Protein 2GS6 (pdb70)

InterPro domains:
  IPR000494 Receptor L-domain [PF01030] (57-167)
  IPR000494 Receptor L-domain [PF01030] (361-480)
  IPR000719 Protein kinase domain [PS50011] (712-979)
  IPR001245 Serine-threonine/tyrosine-protein kinase, catalytic domain [PF07714] (714-966)
  IPR001245 Serine-threonine/tyrosine-protein kinase, catalytic domain [PR00109] (790-803)
  IPR001245 Serine-threonine/tyrosine-protein kinase, catalytic domain [PR00109] (827-845)
  IPR001245 Serine-threonine/tyrosine-protein kinase, catalytic domain [PR00109] (876-886)
  IPR001245 Serine-threonine/tyrosine-protein kinase, catalytic domain [PR00109] (895-917)
  IPR001245 Serine-threonine/tyrosine-protein kinase, catalytic domain [PR00109] (939-961)
  IPR006211 Furin-like cysteine-rich domain [PF00757] (185-338)
  IPR006212 Furin-like repeat [SM00261] (228-270)
  IPR006212 Furin-like repeat [SM00261] (496-547)
  IPR006212 Furin-like repeat [SM00261] (552-601)
  IPR006212 Furin-like repeat [cd00064] (231-274)
  IPR006212 Furin-like repeat [cd00064] (506-559)
  IPR006212 Furin-like repeat [cd00064] (558-598)
  IPR008266 Tyrosine-protein kinase, active site [PS00109] (833-845)
  IPR009030 Growth factor receptor cysteine-rich domain superfamily [SSF57184] (186-339)
  IPR009030 Growth factor receptor cysteine-rich domain superfamily [SSF57184] (505-636)
  IPR011009 Protein kinase-like domain superfamily [SSF56112] (708-1003)

CATH classification: 3.30.200.20 (+1 more: 1.10.510.10)

Structure (mmCIF, N/CA/C/O backbone):
data_2GS6
#
_entry.id   2GS6
#
_cell.length_a   144.182
_cell.length_b   144.182
_cell.length_c   144.182
_cell.angle_alpha   90.00
_cell.angle_beta   90.00
_cell.angle_gamma   90.00
#
_symmetry.space_group_name_H-M   'I 2 3'
#
loop_
_entity.id
_entity.type
_entity.pdbx_description
1 polymer 'Epidermal growth factor receptor'
2 polymer Peptide
3 non-polymer 'CHLORIDE ION'
4 non-polymer 'THIOPHOSPHORIC ACID O-((ADENOSYL-PHOSPHO)PHOSPHO)-S-ACETAMIDYL-DIESTER'
5 water water
#
loop_
_atom_site.group_PDB
_atom_site.id
_atom_site.type_symbol
_atom_site.label_atom_id
_atom_site.label_alt_id
_atom_site.label_comp_id
_atom_site.label_asym_id
_atom_site.label_entity_id
_atom_site.label_seq_id
_atom_site.pdbx_PDB_ins_code
_atom_site.Cartn_x
_atom_site.Cartn_y
_atom_site.Cartn_z
_atom_site.occupancy
_atom_site.B_iso_or_equiv
_atom_site.auth_seq_id
_atom_site.auth_comp_id
_atom_site.auth_asym_id
_atom_site.auth_atom_id
_atom_site.pdbx_PDB_model_num
ATOM 1 N N . GLY A 1 1 ? 129.060 55.793 75.937 1.00 44.61 669 GLY A N 1
ATOM 2 C CA . GLY A 1 1 ? 129.290 55.096 74.643 1.00 45.30 669 GLY A CA 1
ATOM 3 C C . GLY A 1 1 ? 129.253 53.587 74.799 1.00 45.23 669 GLY A C 1
ATOM 4 O O . GLY A 1 1 ? 128.981 53.073 75.885 1.00 46.92 669 GLY A O 1
ATOM 5 N N . ALA A 1 2 ? 129.526 52.872 73.712 1.00 43.39 670 ALA A N 1
ATOM 6 C CA . ALA A 1 2 ? 129.524 51.417 73.735 1.00 39.32 670 ALA A CA 1
ATOM 7 C C . ALA A 1 2 ? 130.955 50.896 73.639 1.00 37.45 670 ALA A C 1
ATOM 8 O O . ALA A 1 2 ? 131.912 51.671 73.618 1.00 35.83 670 ALA A O 1
ATOM 10 N N . MET A 1 3 ? 131.092 49.579 73.570 1.00 36.19 671 MET A N 1
ATOM 11 C CA . MET A 1 3 ? 132.397 48.942 73.505 1.00 35.08 671 MET A CA 1
ATOM 12 C C . MET A 1 3 ? 133.178 49.341 72.260 1.00 34.11 671 MET A C 1
ATOM 13 O O . MET A 1 3 ? 132.594 49.585 71.200 1.00 34.83 671 MET A O 1
ATOM 18 N N . GLY A 1 4 ? 134.498 49.423 72.405 1.00 31.94 672 GLY A N 1
ATOM 19 C CA . GLY A 1 4 ? 135.358 49.787 71.294 1.00 30.24 672 GLY A CA 1
ATOM 20 C C . GLY A 1 4 ? 136.085 48.601 70.667 1.00 29.60 672 GLY A C 1
ATOM 21 O O . GLY A 1 4 ? 135.758 47.439 70.940 1.00 27.99 672 GLY A O 1
ATOM 22 N N . GLU A 1 5 ? 137.072 48.895 69.822 1.00 27.68 673 GLU A N 1
ATOM 23 C CA . GLU A 1 5 ? 137.850 47.861 69.148 1.00 25.39 673 GLU A CA 1
ATOM 24 C C . GLU A 1 5 ? 139.278 47.810 69.679 1.00 24.12 673 GLU A C 1
ATOM 25 O O . GLU A 1 5 ? 139.856 48.836 70.035 1.00 25.84 673 GLU A O 1
ATOM 31 N N . ALA A 1 6 ? 139.850 46.613 69.729 1.00 22.37 674 ALA A N 1
ATOM 32 C CA . ALA A 1 6 ? 141.228 46.455 70.185 1.00 20.68 674 ALA A CA 1
ATOM 33 C C . ALA A 1 6 ? 142.088 46.225 68.952 1.00 19.96 674 ALA A C 1
ATOM 34 O O . ALA A 1 6 ? 141.584 45.826 67.902 1.00 20.63 674 ALA A O 1
ATOM 36 N N . PRO A 1 7 ? 143.399 46.481 69.057 1.00 20.00 675 PRO A N 1
ATOM 37 C CA . PRO A 1 7 ? 144.307 46.289 67.921 1.00 19.51 675 PRO A CA 1
ATOM 38 C C . PRO A 1 7 ? 144.440 44.817 67.561 1.00 20.18 675 PRO A C 1
ATOM 39 O O . PRO A 1 7 ? 144.406 43.949 68.439 1.00 20.33 675 PRO A O 1
ATOM 43 N N . ASN A 1 8 ? 144.572 44.540 66.268 1.00 19.71 676 ASN A N 1
ATOM 44 C CA . ASN A 1 8 ? 144.762 43.176 65.801 1.00 18.28 676 ASN A CA 1
ATOM 45 C C . ASN A 1 8 ? 146.250 43.067 65.488 1.00 19.22 676 ASN A C 1
ATOM 46 O O . ASN A 1 8 ? 146.707 43.471 64.418 1.00 18.77 676 ASN A O 1
ATOM 51 N N . GLN A 1 9 ? 147.010 42.526 66.433 1.00 20.21 677 GLN A N 1
ATOM 52 C CA . GLN A 1 9 ? 148.445 42.403 66.257 1.00 18.96 677 GLN A CA 1
ATOM 53 C C . GLN A 1 9 ? 148.880 41.056 65.692 1.00 20.23 677 GLN A C 1
ATOM 54 O O . GLN A 1 9 ? 149.967 40.554 66.001 1.00 20.80 677 GLN A O 1
ATOM 60 N N . ALA A 1 10 ? 148.035 40.469 64.855 1.00 19.77 678 ALA A N 1
ATOM 61 C CA . ALA A 1 10 ? 148.385 39.201 64.244 1.00 20.61 678 ALA A CA 1
ATOM 62 C C . ALA A 1 10 ? 149.601 39.452 63.362 1.00 21.76 678 ALA A C 1
ATOM 63 O O . ALA A 1 10 ? 149.770 40.539 62.820 1.00 22.31 678 ALA A O 1
ATOM 65 N N . LEU A 1 11 ? 150.449 38.443 63.224 1.00 23.85 679 LEU A N 1
ATOM 66 C CA . LEU A 1 11 ? 151.640 38.540 62.393 1.00 23.31 679 LEU A CA 1
ATOM 67 C C . LEU A 1 11 ? 151.369 37.813 61.081 1.00 24.76 679 LEU A C 1
ATOM 68 O O . LEU A 1 11 ? 150.851 36.697 61.086 1.00 27.46 679 LEU A O 1
ATOM 73 N N . LEU A 1 12 ? 151.694 38.447 59.961 1.00 25.51 680 LEU A N 1
ATOM 74 C CA . LEU A 1 12 ? 151.497 37.832 58.652 1.00 24.81 680 LEU A CA 1
ATOM 75 C C . LEU A 1 12 ? 152.872 37.449 58.115 1.00 24.67 680 LEU A C 1
ATOM 76 O O . LEU A 1 12 ? 153.630 38.308 57.672 1.00 21.97 680 LEU A O 1
ATOM 81 N N . ARG A 1 13 ? 153.181 36.156 58.161 1.00 26.29 681 ARG A N 1
ATOM 82 C CA . ARG A 1 13 ? 154.461 35.634 57.706 1.00 28.58 681 ARG A CA 1
ATOM 83 C C . ARG A 1 13 ? 154.562 35.503 56.185 1.00 28.46 681 ARG A C 1
ATOM 84 O O . ARG A 1 13 ? 153.691 34.918 55.536 1.00 29.13 681 ARG A O 1
ATOM 92 N N . ILE A 1 14 ? 155.636 36.050 55.624 1.00 27.46 682 ILE A N 1
ATOM 93 C CA . ILE A 1 14 ? 155.876 35.992 54.189 1.00 27.91 682 ILE A CA 1
ATOM 94 C C . ILE A 1 14 ? 157.029 35.023 53.925 1.00 29.46 682 ILE A C 1
ATOM 95 O O . ILE A 1 14 ? 158.180 35.268 54.303 1.00 29.15 682 ILE A O 1
ATOM 100 N N . LEU A 1 15 ? 156.700 33.914 53.273 1.00 30.29 683 LEU A N 1
ATOM 101 C CA . LEU A 1 15 ? 157.658 32.845 53.021 1.00 31.73 683 LEU A CA 1
ATOM 102 C C . LEU A 1 15 ? 158.446 32.842 51.723 1.00 32.00 683 LEU A C 1
ATOM 103 O O . LEU A 1 15 ? 157.933 33.193 50.669 1.00 30.83 683 LEU A O 1
ATOM 108 N N . LYS A 1 16 ? 159.706 32.423 51.831 1.00 35.78 684 LYS A N 1
ATOM 109 C CA . LYS A 1 16 ? 160.633 32.317 50.696 1.00 38.64 684 LYS A CA 1
ATOM 110 C C . LYS A 1 16 ? 160.223 31.136 49.815 1.00 38.39 684 LYS A C 1
ATOM 111 O O . LYS A 1 16 ? 160.191 29.995 50.273 1.00 36.47 684 LYS A O 1
ATOM 117 N N . GLU A 1 17 ? 159.925 31.409 48.551 1.00 40.61 685 GLU A N 1
ATOM 118 C CA . GLU A 1 17 ? 159.512 30.359 47.627 1.00 43.18 685 GLU A CA 1
ATOM 119 C C . GLU A 1 17 ? 160.512 29.214 47.542 1.00 42.62 685 GLU A C 1
ATOM 120 O O . GLU A 1 17 ? 160.134 28.078 47.276 1.00 43.00 685 GLU A O 1
ATOM 126 N N . THR A 1 18 ? 161.786 29.507 47.774 1.00 42.62 686 THR A N 1
ATOM 127 C CA . THR A 1 18 ? 162.812 28.474 47.705 1.00 43.19 686 THR A CA 1
ATOM 128 C C . THR A 1 18 ? 162.857 27.618 48.962 1.00 43.40 686 THR A C 1
ATOM 129 O O . THR A 1 18 ? 163.823 26.898 49.188 1.00 44.96 686 THR A O 1
ATOM 133 N N . GLU A 1 19 ? 161.816 27.699 49.783 1.00 43.46 687 GLU A N 1
ATOM 134 C CA . GLU A 1 19 ? 161.754 26.913 51.010 1.00 43.65 687 GLU A CA 1
ATOM 135 C C . GLU A 1 19 ? 160.700 25.806 50.915 1.00 43.98 687 GLU A C 1
ATOM 136 O O . GLU A 1 19 ? 160.481 25.069 51.873 1.00 43.08 687 GLU A O 1
ATOM 142 N N . PHE A 1 20 ? 160.049 25.691 49.760 1.00 45.10 688 PHE A N 1
ATOM 143 C CA . PHE A 1 20 ? 159.029 24.665 49.566 1.00 47.25 688 PHE A CA 1
ATOM 144 C C . PHE A 1 20 ? 159.503 23.611 48.584 1.00 49.29 688 PHE A C 1
ATOM 145 O O . PHE A 1 20 ? 160.469 23.825 47.853 1.00 51.10 688 PHE A O 1
ATOM 153 N N . LYS A 1 21 ? 158.810 22.478 48.559 1.00 51.10 689 LYS A N 1
ATOM 154 C CA . LYS A 1 21 ? 159.151 21.399 47.645 1.00 53.05 689 LYS A CA 1
ATOM 155 C C . LYS A 1 21 ? 157.907 20.684 47.124 1.00 54.28 689 LYS A C 1
ATOM 156 O O . LYS A 1 21 ? 157.786 19.470 47.270 1.00 54.87 689 LYS A O 1
ATOM 162 N N . LYS A 1 22 ? 157.000 21.446 46.506 1.00 55.17 690 LYS A N 1
ATOM 163 C CA . LYS A 1 22 ? 155.751 20.915 45.946 1.00 56.06 690 LYS A CA 1
ATOM 164 C C . LYS A 1 22 ? 155.877 19.465 45.471 1.00 57.04 690 LYS A C 1
ATOM 165 O O . LYS A 1 22 ? 156.093 19.210 44.290 1.00 57.51 690 LYS A O 1
ATOM 171 N N . ILE A 1 23 ? 155.711 18.524 46.396 1.00 58.37 691 ILE A N 1
ATOM 172 C CA . ILE A 1 23 ? 155.828 17.096 46.106 1.00 60.33 691 ILE A CA 1
ATOM 173 C C . ILE A 1 23 ? 154.834 16.531 45.076 1.00 61.25 691 ILE A C 1
ATOM 174 O O . ILE A 1 23 ? 155.189 15.649 44.289 1.00 61.12 691 ILE A O 1
ATOM 179 N N . LYS A 1 24 ? 153.598 17.025 45.083 1.00 61.63 692 LYS A N 1
ATOM 180 C CA . LYS A 1 24 ? 152.589 16.558 44.133 1.00 61.70 692 LYS A CA 1
ATOM 181 C C . LYS A 1 24 ? 151.265 17.314 44.277 1.00 61.11 692 LYS A C 1
ATOM 182 O O . LYS A 1 24 ? 150.928 17.797 45.357 1.00 61.15 692 LYS A O 1
ATOM 188 N N . VAL A 1 25 ? 150.517 17.416 43.183 1.00 60.64 693 VAL A N 1
ATOM 189 C CA . VAL A 1 25 ? 149.236 18.108 43.213 1.00 60.16 693 VAL A CA 1
ATOM 190 C C . VAL A 1 25 ? 148.264 17.346 44.099 1.00 60.17 693 VAL A C 1
ATOM 191 O O . VAL A 1 25 ? 148.320 16.123 44.195 1.00 59.94 693 VAL A O 1
ATOM 195 N N . LEU A 1 26 ? 147.380 18.086 44.754 1.00 60.62 694 LEU A N 1
ATOM 196 C CA . LEU A 1 26 ? 146.394 17.496 45.641 1.00 61.03 694 LEU A CA 1
ATOM 197 C C . LEU A 1 26 ? 145.004 17.693 45.044 1.00 61.35 694 LEU A C 1
ATOM 198 O O . LEU A 1 26 ? 144.089 16.911 45.300 1.00 60.58 694 LEU A O 1
ATOM 203 N N . GLY A 1 27 ? 144.852 18.742 44.240 1.00 61.78 695 GLY A N 1
ATOM 204 C CA . GLY A 1 27 ? 143.568 19.006 43.624 1.00 63.68 695 GLY A CA 1
ATOM 205 C C . GLY A 1 27 ? 143.449 20.393 43.030 1.00 65.16 695 GLY A C 1
ATOM 206 O O . GLY A 1 27 ? 144.105 21.332 43.480 1.00 65.14 695 GLY A O 1
ATOM 207 N N . SER A 1 28 ? 142.605 20.519 42.009 1.00 67.13 696 SER A N 1
ATOM 208 C CA . SER A 1 28 ? 142.379 21.796 41.341 1.00 68.97 696 SER A CA 1
ATOM 209 C C . SER A 1 28 ? 141.031 21.790 40.628 1.00 70.36 696 SER A C 1
ATOM 210 O O . SER A 1 28 ? 140.450 20.733 40.380 1.00 69.84 696 SER A O 1
ATOM 213 N N . GLY A 1 29 ? 140.540 22.980 40.301 1.00 72.66 697 GLY A N 1
ATOM 214 C CA . GLY A 1 29 ? 139.262 23.094 39.623 1.00 74.53 697 GLY A CA 1
ATOM 215 C C . GLY A 1 29 ? 138.695 24.494 39.735 1.00 75.59 697 GLY A C 1
ATOM 216 O O . GLY A 1 29 ? 139.113 25.398 39.009 1.00 75.73 697 GLY A O 1
ATOM 217 N N . ALA A 1 30 ? 137.745 24.672 40.649 1.00 76.69 698 ALA A N 1
ATOM 218 C CA . ALA A 1 30 ? 137.113 25.972 40.864 1.00 77.84 698 ALA A CA 1
ATOM 219 C C . ALA A 1 30 ? 137.636 26.640 42.137 1.00 78.07 698 ALA A C 1
ATOM 220 O O . ALA A 1 30 ? 136.874 26.895 43.071 1.00 78.62 698 ALA A O 1
ATOM 222 N N . PHE A 1 31 ? 138.935 26.922 42.163 1.00 78.10 699 PHE A N 1
ATOM 223 C CA . PHE A 1 31 ? 139.566 27.555 43.318 1.00 77.69 699 PHE A CA 1
ATOM 224 C C . PHE A 1 31 ? 141.054 27.736 43.071 1.00 77.32 699 PHE A C 1
ATOM 225 O O . PHE A 1 31 ? 141.762 28.335 43.882 1.00 77.53 699 PHE A O 1
ATOM 227 N N . GLY A 1 32 ? 141.521 27.217 41.941 1.00 76.39 700 GLY A N 1
ATOM 228 C CA . GLY A 1 32 ? 142.933 27.299 41.618 1.00 74.06 700 GLY A CA 1
ATOM 229 C C . GLY A 1 32 ? 143.506 25.913 41.832 1.00 72.01 700 GLY A C 1
ATOM 230 O O . GLY A 1 32 ? 142.807 24.919 41.635 1.00 72.57 700 GLY A O 1
ATOM 231 N N . THR A 1 33 ? 144.763 25.833 42.249 1.00 69.62 701 THR A N 1
ATOM 232 C CA . THR A 1 33 ? 145.387 24.536 42.477 1.00 67.59 701 THR A CA 1
ATOM 233 C C . THR A 1 33 ? 145.916 24.397 43.900 1.00 65.73 701 THR A C 1
ATOM 234 O O . THR A 1 33 ? 146.362 25.371 44.508 1.00 65.92 701 THR A O 1
ATOM 238 N N . VAL A 1 34 ? 145.853 23.179 44.427 1.00 62.64 702 VAL A N 1
ATOM 239 C CA . VAL A 1 34 ? 146.356 22.900 45.763 1.00 59.38 702 VAL A CA 1
ATOM 240 C C . VAL A 1 34 ? 147.347 21.748 45.667 1.00 57.68 702 VAL A C 1
ATOM 241 O O . VAL A 1 34 ? 146.976 20.612 45.380 1.00 56.34 702 VAL A O 1
ATOM 245 N N . TYR A 1 35 ? 148.616 22.063 45.891 1.00 56.19 703 TYR A N 1
ATOM 246 C CA . TYR A 1 35 ? 149.678 21.072 45.827 1.00 54.55 703 TYR A CA 1
ATOM 247 C C . TYR A 1 35 ? 149.991 20.632 47.245 1.00 52.59 703 TYR A C 1
ATOM 248 O O . TYR A 1 35 ? 149.470 21.193 48.209 1.00 53.27 703 TYR A O 1
ATOM 257 N N . LYS A 1 36 ? 150.843 19.624 47.364 1.00 50.23 704 LYS A N 1
ATOM 258 C CA . LYS A 1 36 ? 151.261 19.111 48.658 1.00 47.37 704 LYS A CA 1
ATOM 259 C C . LYS A 1 36 ? 152.777 19.240 48.690 1.00 45.55 704 LYS A C 1
ATOM 260 O O . LYS A 1 36 ? 153.447 18.892 47.720 1.00 45.95 704 LYS A O 1
ATOM 266 N N . GLY A 1 37 ? 153.323 19.742 49.790 1.00 42.44 705 GLY A N 1
ATOM 267 C CA . GLY A 1 37 ? 154.762 19.888 49.860 1.00 40.07 705 GLY A CA 1
ATOM 268 C C . GLY A 1 37 ? 155.317 20.048 51.259 1.00 39.05 705 GLY A C 1
ATOM 269 O O . GLY A 1 37 ? 154.600 19.939 52.251 1.00 39.25 705 GLY A O 1
ATOM 270 N N . LEU A 1 38 ? 156.617 20.297 51.331 1.00 37.57 706 LEU A N 1
ATOM 271 C CA . LEU A 1 38 ? 157.291 20.494 52.600 1.00 36.93 706 LEU A CA 1
ATOM 272 C C . LEU A 1 38 ? 157.823 21.911 52.676 1.00 36.55 706 LEU A C 1
ATOM 273 O O . LEU A 1 38 ? 158.183 22.505 51.661 1.00 36.68 706 LEU A O 1
ATOM 278 N N . TRP A 1 39 ? 157.858 22.454 53.883 1.00 36.53 707 TRP A N 1
ATOM 279 C CA . TRP A 1 39 ? 158.395 23.787 54.093 1.00 35.66 707 TRP A CA 1
ATOM 280 C C . TRP A 1 39 ? 159.650 23.534 54.907 1.00 36.31 707 TRP A C 1
ATOM 281 O O . TRP A 1 39 ? 159.597 22.886 55.951 1.00 34.48 707 TRP A O 1
ATOM 292 N N . ILE A 1 40 ? 160.782 24.021 54.408 1.00 38.08 708 ILE A N 1
ATOM 293 C CA . ILE A 1 40 ? 162.061 23.806 55.071 1.00 39.66 708 ILE A CA 1
ATOM 294 C C . ILE A 1 40 ? 162.787 25.115 55.356 1.00 41.83 708 ILE A C 1
ATOM 295 O O . ILE A 1 40 ? 163.729 25.475 54.650 1.00 42.25 708 ILE A O 1
ATOM 300 N N . PRO A 1 41 ? 162.358 25.842 56.402 1.00 44.07 709 PRO A N 1
ATOM 301 C CA . PRO A 1 41 ? 162.958 27.122 56.800 1.00 45.89 709 PRO A CA 1
ATOM 302 C C . PRO A 1 41 ? 164.478 27.037 56.986 1.00 49.00 709 PRO A C 1
ATOM 303 O O . PRO A 1 41 ? 164.973 26.216 57.765 1.00 47.93 709 PRO A O 1
ATOM 307 N N . GLU A 1 42 ? 165.210 27.893 56.274 1.00 52.64 710 GLU A N 1
ATOM 308 C CA . GLU A 1 42 ? 166.667 27.916 56.363 1.00 55.86 710 GLU A CA 1
ATOM 309 C C . GLU A 1 42 ? 167.135 27.906 57.810 1.00 56.82 710 GLU A C 1
ATOM 310 O O . GLU A 1 42 ? 166.578 28.599 58.664 1.00 56.45 710 GLU A O 1
ATOM 316 N N . GLY A 1 43 ? 168.171 27.117 58.073 1.00 57.94 711 GLY A N 1
ATOM 317 C CA . GLY A 1 43 ? 168.706 27.017 59.416 1.00 58.45 711 GLY A CA 1
ATOM 318 C C . GLY A 1 43 ? 168.100 25.828 60.128 1.00 58.92 711 GLY A C 1
ATOM 319 O O . GLY A 1 43 ? 168.458 24.682 59.851 1.00 59.71 711 GLY A O 1
ATOM 320 N N . GLU A 1 44 ? 167.175 26.110 61.041 1.00 58.97 712 GLU A N 1
ATOM 321 C CA . GLU A 1 44 ? 166.485 25.083 61.820 1.00 58.70 712 GLU A CA 1
ATOM 322 C C . GLU A 1 44 ? 166.301 23.788 61.030 1.00 57.86 712 GLU A C 1
ATOM 323 O O . GLU A 1 44 ? 165.937 23.820 59.857 1.00 59.63 712 GLU A O 1
ATOM 329 N N . LYS A 1 45 ? 166.568 22.650 61.664 1.00 55.57 713 LYS A N 1
ATOM 330 C CA . LYS A 1 45 ? 166.424 21.367 60.982 1.00 54.46 713 LYS A CA 1
ATOM 331 C C . LYS A 1 45 ? 164.984 20.886 61.093 1.00 52.00 713 LYS A C 1
ATOM 332 O O . LYS A 1 45 ? 164.670 19.946 61.834 1.00 52.00 713 LYS A O 1
ATOM 338 N N . VAL A 1 46 ? 164.110 21.532 60.332 1.00 48.00 714 VAL A N 1
ATOM 339 C CA . VAL A 1 46 ? 162.700 21.205 60.365 1.00 44.17 714 VAL A CA 1
ATOM 340 C C . VAL A 1 46 ? 162.049 21.108 58.987 1.00 41.77 714 VAL A C 1
ATOM 341 O O . VAL A 1 46 ? 162.240 21.965 58.127 1.00 41.20 714 VAL A O 1
ATOM 345 N N . LYS A 1 47 ? 161.283 20.042 58.788 1.00 39.81 715 LYS A N 1
ATOM 346 C CA . LYS A 1 47 ? 160.556 19.824 57.543 1.00 38.00 715 LYS A CA 1
ATOM 347 C C . LYS A 1 47 ? 159.072 19.765 57.902 1.00 35.23 715 LYS A C 1
ATOM 348 O O . LYS A 1 47 ? 158.620 18.845 58.586 1.00 34.67 715 LYS A O 1
ATOM 354 N N . ILE A 1 48 ? 158.318 20.760 57.450 1.00 32.48 716 ILE A N 1
ATOM 355 C CA . ILE A 1 48 ? 156.894 20.834 57.754 1.00 29.98 716 ILE A CA 1
ATOM 356 C C . ILE A 1 48 ? 155.994 20.484 56.575 1.00 28.09 716 ILE A C 1
ATOM 357 O O . ILE A 1 48 ? 156.066 21.116 55.517 1.00 25.39 716 ILE A O 1
ATOM 362 N N . PRO A 1 49 ? 155.131 19.467 56.745 1.00 26.38 717 PRO A N 1
ATOM 363 C CA . PRO A 1 49 ? 154.205 19.046 55.691 1.00 25.77 717 PRO A CA 1
ATOM 364 C C . PRO A 1 49 ? 153.196 20.176 55.512 1.00 25.20 717 PRO A C 1
ATOM 365 O O . PRO A 1 49 ? 152.563 20.597 56.475 1.00 24.09 717 PRO A O 1
ATOM 369 N N . VAL A 1 50 ? 153.043 20.666 54.288 1.00 25.95 718 VAL A N 1
ATOM 370 C CA . VAL A 1 50 ? 152.127 21.772 54.042 1.00 26.92 718 VAL A CA 1
ATOM 371 C C . VAL A 1 50 ? 151.284 21.632 52.788 1.00 28.98 718 VAL A C 1
ATOM 372 O O . VAL A 1 50 ? 151.512 20.757 51.953 1.00 30.12 718 VAL A O 1
ATOM 376 N N . ALA A 1 51 ? 150.297 22.511 52.669 1.00 30.49 719 ALA A N 1
ATOM 377 C CA . ALA A 1 51 ? 149.426 22.535 51.506 1.00 32.54 719 ALA A CA 1
ATOM 378 C C . ALA A 1 51 ? 149.655 23.902 50.882 1.00 35.56 719 ALA A C 1
ATOM 379 O O . ALA A 1 51 ? 149.619 24.930 51.571 1.00 36.52 719 ALA A O 1
ATOM 381 N N . ILE A 1 52 ? 149.906 23.915 49.581 1.00 37.63 720 ILE A N 1
ATOM 382 C CA . ILE A 1 52 ? 150.160 25.160 48.878 1.00 38.42 720 ILE A CA 1
ATOM 383 C C . ILE A 1 52 ? 149.037 25.466 47.904 1.00 41.46 720 ILE A C 1
ATOM 384 O O . ILE A 1 52 ? 148.786 24.695 46.979 1.00 41.77 720 ILE A O 1
ATOM 389 N N . LYS A 1 53 ? 148.357 26.585 48.120 1.00 45.17 721 LYS A N 1
ATOM 390 C CA . LYS A 1 53 ? 147.269 26.993 47.239 1.00 50.11 721 LYS A CA 1
ATOM 391 C C . LYS A 1 53 ? 147.807 28.100 46.333 1.00 54.59 721 LYS A C 1
ATOM 392 O O . LYS A 1 53 ? 148.121 29.195 46.806 1.00 55.97 721 LYS A O 1
ATOM 398 N N . GLU A 1 54 ? 147.917 27.816 45.035 1.00 58.21 722 GLU A N 1
ATOM 399 C CA . GLU A 1 54 ? 148.448 28.794 44.091 1.00 60.78 722 GLU A CA 1
ATOM 400 C C . GLU A 1 54 ? 147.375 29.543 43.294 1.00 62.38 722 GLU A C 1
ATOM 401 O O . GLU A 1 54 ? 147.609 29.961 42.156 1.00 62.70 722 GLU A O 1
ATOM 407 N N . LEU A 1 55 ? 146.201 29.723 43.897 1.00 64.27 723 LEU A N 1
ATOM 408 C CA . LEU A 1 55 ? 145.118 30.450 43.238 1.00 65.87 723 LEU A CA 1
ATOM 409 C C . LEU A 1 55 ? 145.596 31.843 42.830 1.00 66.43 723 LEU A C 1
ATOM 410 O O . LEU A 1 55 ? 145.938 32.077 41.671 1.00 67.66 723 LEU A O 1
ATOM 415 N N . THR A 1 59 ? 145.336 35.060 37.666 1.00 68.37 727 THR A N 1
ATOM 416 C CA . THR A 1 59 ? 146.289 36.014 38.228 1.00 68.47 727 THR A CA 1
ATOM 417 C C . THR A 1 59 ? 145.772 37.449 38.112 1.00 67.60 727 THR A C 1
ATOM 418 O O . THR A 1 59 ? 146.554 38.397 37.987 1.00 67.29 727 THR A O 1
ATOM 422 N N . SER A 1 60 ? 144.452 37.599 38.154 1.00 66.00 728 SER A N 1
ATOM 423 C CA . SER A 1 60 ? 143.823 38.909 38.062 1.00 64.62 728 SER A CA 1
ATOM 424 C C . SER A 1 60 ? 143.820 39.585 39.428 1.00 64.32 728 SER A C 1
ATOM 425 O O . SER A 1 60 ? 144.055 38.943 40.452 1.00 64.08 728 SER A O 1
ATOM 428 N N . PRO A 1 61 ? 143.565 40.902 39.456 1.00 64.05 729 PRO A N 1
ATOM 429 C CA . PRO A 1 61 ? 143.534 41.654 40.712 1.00 62.97 729 PRO A CA 1
ATOM 430 C C . PRO A 1 61 ? 142.458 41.152 41.670 1.00 62.03 729 PRO A C 1
ATOM 431 O O . PRO A 1 61 ? 142.661 41.142 42.885 1.00 62.31 729 PRO A O 1
ATOM 435 N N . LYS A 1 62 ? 141.318 40.734 41.123 1.00 60.78 730 LYS A N 1
ATOM 436 C CA . LYS A 1 62 ? 140.223 40.237 41.952 1.00 59.25 730 LYS A CA 1
ATOM 437 C C . LYS A 1 62 ? 140.654 39.017 42.751 1.00 56.67 730 LYS A C 1
ATOM 438 O O . LYS A 1 62 ? 140.408 38.935 43.953 1.00 56.69 730 LYS A O 1
ATOM 444 N N . ALA A 1 63 ? 141.293 38.068 42.079 1.00 53.21 731 ALA A N 1
ATOM 445 C CA . ALA A 1 63 ? 141.750 36.860 42.744 1.00 50.67 731 ALA A CA 1
ATOM 446 C C . ALA A 1 63 ? 142.684 37.212 43.897 1.00 49.59 731 ALA A C 1
ATOM 447 O O . ALA A 1 63 ? 142.461 36.792 45.031 1.00 48.80 731 ALA A O 1
ATOM 449 N N . ASN A 1 64 ? 143.725 37.988 43.609 1.00 48.72 732 ASN A N 1
ATOM 450 C CA . ASN A 1 64 ? 144.674 38.377 44.643 1.00 47.67 732 ASN A CA 1
ATOM 451 C C . ASN A 1 64 ? 144.002 39.083 45.809 1.00 46.52 732 ASN A C 1
ATOM 452 O O . ASN A 1 64 ? 144.197 38.715 46.964 1.00 44.67 732 ASN A O 1
ATOM 457 N N . LYS A 1 65 ? 143.207 40.100 45.508 1.00 46.11 733 LYS A N 1
ATOM 458 C CA . LYS A 1 65 ? 142.520 40.838 46.558 1.00 47.57 733 LYS A CA 1
ATOM 459 C C . LYS A 1 65 ? 141.677 39.911 47.433 1.00 46.84 733 LYS A C 1
ATOM 460 O O . LYS A 1 65 ? 141.464 40.184 48.614 1.00 47.67 733 LYS A O 1
ATOM 466 N N . GLU A 1 66 ? 141.213 38.807 46.858 1.00 45.44 734 GLU A N 1
ATOM 467 C CA . GLU A 1 66 ? 140.391 37.863 47.601 1.00 43.68 734 GLU A CA 1
ATOM 468 C C . GLU A 1 66 ? 141.169 36.832 48.408 1.00 41.33 734 GLU A C 1
ATOM 469 O O . GLU A 1 66 ? 140.773 36.490 49.526 1.00 40.49 734 GLU A O 1
ATOM 475 N N . ILE A 1 67 ? 142.267 36.326 47.856 1.00 37.72 735 ILE A N 1
ATOM 476 C CA . ILE A 1 67 ? 143.043 35.349 48.595 1.00 34.12 735 ILE A CA 1
ATOM 477 C C . ILE A 1 67 ? 143.780 36.039 49.752 1.00 33.45 735 ILE A C 1
ATOM 478 O O . ILE A 1 67 ? 144.131 35.393 50.739 1.00 32.39 735 ILE A O 1
ATOM 483 N N . LEU A 1 68 ? 144.001 37.350 49.635 1.00 31.62 736 LEU A N 1
ATOM 484 C CA . LEU A 1 68 ? 144.668 38.098 50.696 1.00 30.16 736 LEU A CA 1
ATOM 485 C C . LEU A 1 68 ? 143.680 38.356 51.831 1.00 30.58 736 LEU A C 1
ATOM 486 O O . LEU A 1 68 ? 144.060 38.327 53.007 1.00 28.77 736 LEU A O 1
ATOM 491 N N . ASP A 1 69 ? 142.417 38.613 51.483 1.00 31.46 737 ASP A N 1
ATOM 492 C CA . ASP A 1 69 ? 141.393 38.846 52.502 1.00 32.40 737 ASP A CA 1
ATOM 493 C C . ASP A 1 69 ? 141.305 37.592 53.346 1.00 32.06 737 ASP A C 1
ATOM 494 O O . ASP A 1 69 ? 141.071 37.651 54.552 1.00 33.10 737 ASP A O 1
ATOM 499 N N . GLU A 1 70 ? 141.504 36.452 52.694 1.00 30.85 738 GLU A N 1
ATOM 500 C CA . GLU A 1 70 ? 141.441 35.169 53.361 1.00 30.29 738 GLU A CA 1
ATOM 501 C C . GLU A 1 70 ? 142.608 35.005 54.317 1.00 29.92 738 GLU A C 1
ATOM 502 O O . GLU A 1 70 ? 142.410 34.671 55.487 1.00 32.41 738 GLU A O 1
ATOM 508 N N . ALA A 1 71 ? 143.822 35.250 53.831 1.00 26.64 739 ALA A N 1
ATOM 509 C CA . ALA A 1 71 ? 145.003 35.114 54.671 1.00 25.02 739 ALA A CA 1
ATOM 510 C C . ALA A 1 71 ? 144.873 36.031 55.879 1.00 25.27 739 ALA A C 1
ATOM 511 O O . ALA A 1 71 ? 145.362 35.721 56.966 1.00 24.20 739 ALA A O 1
ATOM 513 N N . TYR A 1 72 ? 144.199 37.159 55.686 1.00 24.80 740 TYR A N 1
ATOM 514 C CA . TYR A 1 72 ? 144.004 38.103 56.766 1.00 25.51 740 TYR A CA 1
ATOM 515 C C . TYR A 1 72 ? 143.258 37.414 57.898 1.00 26.27 740 TYR A C 1
ATOM 516 O O . TYR A 1 72 ? 143.664 37.487 59.062 1.00 25.79 740 TYR A O 1
ATOM 525 N N . VAL A 1 73 ? 142.167 36.740 57.554 1.00 26.43 741 VAL A N 1
ATOM 526 C CA . VAL A 1 73 ? 141.379 36.043 58.560 1.00 26.07 741 VAL A CA 1
ATOM 527 C C . VAL A 1 73 ? 142.186 34.907 59.177 1.00 25.18 741 VAL A C 1
ATOM 528 O O . VAL A 1 73 ? 142.354 34.838 60.389 1.00 23.98 741 VAL A O 1
ATOM 532 N N . MET A 1 74 ? 142.698 34.016 58.345 1.00 26.25 742 MET A N 1
ATOM 533 C CA . MET A 1 74 ? 143.449 32.896 58.878 1.00 28.03 742 MET A CA 1
ATOM 534 C C . MET A 1 74 ? 144.577 33.322 59.798 1.00 28.55 742 MET A C 1
ATOM 535 O O . MET A 1 74 ? 144.770 32.731 60.860 1.00 29.78 742 MET A O 1
ATOM 540 N N . ALA A 1 75 ? 145.312 34.359 59.416 1.00 27.94 743 ALA A N 1
ATOM 541 C CA . ALA A 1 75 ? 146.407 34.820 60.258 1.00 26.06 743 ALA A CA 1
ATOM 542 C C . ALA A 1 75 ? 145.894 35.392 61.576 1.00 24.71 743 ALA A C 1
ATOM 543 O O . ALA A 1 75 ? 146.655 35.545 62.523 1.00 25.19 743 ALA A O 1
ATOM 545 N N . SER A 1 76 ? 144.602 35.688 61.640 1.00 23.67 744 SER A N 1
ATOM 546 C CA . SER A 1 76 ? 144.011 36.271 62.841 1.00 24.15 744 SER A CA 1
ATOM 547 C C . SER A 1 76 ? 143.369 35.293 63.824 1.00 25.03 744 SER A C 1
ATOM 548 O O . SER A 1 76 ? 142.888 35.701 64.884 1.00 26.95 744 SER A O 1
ATOM 551 N N . VAL A 1 77 ? 143.366 34.009 63.496 1.00 24.26 745 VAL A N 1
ATOM 552 C CA . VAL A 1 77 ? 142.746 33.039 64.381 1.00 23.47 745 VAL A CA 1
ATOM 553 C C . VAL A 1 77 ? 143.737 31.975 64.788 1.00 23.79 745 VAL A C 1
ATOM 554 O O . VAL A 1 77 ? 144.595 31.584 63.999 1.00 24.70 745 VAL A O 1
ATOM 558 N N . ASP A 1 78 ? 143.610 31.508 66.024 1.00 21.95 746 ASP A N 1
ATOM 559 C CA . ASP A 1 78 ? 144.510 30.505 66.562 1.00 21.98 746 ASP A CA 1
ATOM 560 C C . ASP A 1 78 ? 143.742 29.584 67.501 1.00 21.59 746 ASP A C 1
ATOM 561 O O . ASP A 1 78 ? 143.392 29.960 68.623 1.00 23.31 746 ASP A O 1
ATOM 566 N N . ASN A 1 79 ? 143.468 28.375 67.036 1.00 20.22 747 ASN A N 1
ATOM 567 C CA . ASN A 1 79 ? 142.724 27.421 67.843 1.00 19.83 747 ASN A CA 1
ATOM 568 C C . ASN A 1 79 ? 142.944 26.001 67.338 1.00 17.93 747 ASN A C 1
ATOM 569 O O . ASN A 1 79 ? 143.132 25.774 66.138 1.00 17.78 747 ASN A O 1
ATOM 574 N N . PRO A 1 80 ? 142.938 25.025 68.254 1.00 15.56 748 PRO A N 1
ATOM 575 C CA . PRO A 1 80 ? 143.146 23.627 67.865 1.00 16.26 748 PRO A CA 1
ATOM 576 C C . PRO A 1 80 ? 142.200 23.121 66.773 1.00 17.30 748 PRO A C 1
ATOM 577 O O . PRO A 1 80 ? 142.560 22.219 66.020 1.00 17.71 748 PRO A O 1
ATOM 581 N N . HIS A 1 81 ? 141.008 23.703 66.659 1.00 16.33 749 HIS A N 1
ATOM 582 C CA . HIS A 1 81 ? 140.078 23.220 65.652 1.00 17.56 749 HIS A CA 1
ATOM 583 C C . HIS A 1 81 ? 139.843 24.136 64.460 1.00 19.13 749 HIS A C 1
ATOM 584 O O . HIS A 1 81 ? 138.844 24.018 63.741 1.00 18.87 749 HIS A O 1
ATOM 591 N N . VAL A 1 82 ? 140.788 25.039 64.247 1.00 19.55 750 VAL A N 1
ATOM 592 C CA . VAL A 1 82 ? 140.741 25.955 63.120 1.00 21.50 750 VAL A CA 1
ATOM 593 C C . VAL A 1 82 ? 142.046 25.737 62.356 1.00 22.42 750 VAL A C 1
ATOM 594 O O . VAL A 1 82 ? 143.113 25.691 62.961 1.00 21.71 750 VAL A O 1
ATOM 598 N N . CYS A 1 83 ? 141.969 25.579 61.039 1.00 24.24 751 CYS A N 1
ATOM 599 C CA . CYS A 1 83 ? 143.177 25.360 60.249 1.00 27.55 751 CYS A CA 1
ATOM 600 C C . CYS A 1 83 ? 144.184 26.473 60.450 1.00 27.31 751 CYS A C 1
ATOM 601 O O . CYS A 1 83 ? 143.832 27.651 60.420 1.00 27.02 751 CYS A O 1
ATOM 604 N N . ARG A 1 84 ? 145.443 26.099 60.650 1.00 27.39 752 ARG A N 1
ATOM 605 C CA . ARG A 1 84 ? 146.469 27.099 60.857 1.00 30.03 752 ARG A CA 1
ATOM 606 C C . ARG A 1 84 ? 147.144 27.539 59.562 1.00 30.12 752 ARG A C 1
ATOM 607 O O . ARG A 1 84 ? 147.421 26.720 58.680 1.00 29.98 752 ARG A O 1
ATOM 615 N N . LEU A 1 85 ? 147.373 28.849 59.456 1.00 29.09 753 LEU A N 1
ATOM 616 C CA . LEU A 1 85 ? 148.035 29.460 58.306 1.00 27.55 753 LEU A CA 1
ATOM 617 C C . LEU A 1 85 ? 149.505 29.625 58.650 1.00 27.09 753 LEU A C 1
ATOM 618 O O . LEU A 1 85 ? 149.834 30.166 59.695 1.00 27.90 753 LEU A O 1
ATOM 623 N N . LEU A 1 86 ? 150.386 29.172 57.770 1.00 26.65 754 LEU A N 1
ATOM 624 C CA . LEU A 1 86 ? 151.813 29.293 58.010 1.00 26.64 754 LEU A CA 1
ATOM 625 C C . LEU A 1 86 ? 152.364 30.583 57.404 1.00 26.09 754 LEU A C 1
ATOM 626 O O . LEU A 1 86 ? 153.351 31.135 57.878 1.00 25.59 754 LEU A O 1
ATOM 631 N N . GLY A 1 87 ? 151.713 31.070 56.361 1.00 26.46 755 GLY A N 1
ATOM 632 C CA . GLY A 1 87 ? 152.165 32.294 55.730 1.00 27.40 755 GLY A CA 1
ATOM 633 C C . GLY A 1 87 ? 151.753 32.333 54.276 1.00 28.88 755 GLY A C 1
ATOM 634 O O . GLY A 1 87 ? 150.973 31.487 53.819 1.00 30.28 755 GLY A O 1
ATOM 635 N N . ILE A 1 88 ? 152.253 33.319 53.542 1.00 28.22 756 ILE A N 1
ATOM 636 C CA . ILE A 1 88 ? 151.927 33.417 52.129 1.00 27.35 756 ILE A CA 1
ATOM 637 C C . ILE A 1 88 ? 153.198 33.611 51.338 1.00 28.39 756 ILE A C 1
ATOM 638 O O . ILE A 1 88 ? 154.240 33.948 51.897 1.00 27.43 756 ILE A O 1
ATOM 643 N N . CYS A 1 89 ? 153.120 33.371 50.036 1.00 30.29 757 CYS A N 1
ATOM 644 C CA . CYS A 1 89 ? 154.277 33.538 49.183 1.00 32.88 757 CYS A CA 1
ATOM 645 C C . CYS A 1 89 ? 153.883 34.515 48.085 1.00 33.35 757 CYS A C 1
ATOM 646 O O . CYS A 1 89 ? 152.922 34.284 47.354 1.00 35.16 757 CYS A O 1
ATOM 649 N N . LEU A 1 90 ? 154.619 35.617 47.987 1.00 33.51 758 LEU A N 1
ATOM 650 C CA . LEU A 1 90 ? 154.330 36.638 47.003 1.00 34.33 758 LEU A CA 1
ATOM 651 C C . LEU A 1 90 ? 155.053 36.432 45.690 1.00 37.61 758 LEU A C 1
ATOM 652 O O . LEU A 1 90 ? 156.121 36.996 45.444 1.00 37.80 758 LEU A O 1
ATOM 657 N N . THR A 1 91 ? 154.449 35.612 44.844 1.00 40.89 759 THR A N 1
ATOM 658 C CA . THR A 1 91 ? 154.988 35.314 43.528 1.00 45.33 759 THR A CA 1
ATOM 659 C C . THR A 1 91 ? 153.861 35.614 42.552 1.00 47.72 759 THR A C 1
ATOM 660 O O . THR A 1 91 ? 152.754 35.938 42.981 1.00 47.81 759 THR A O 1
ATOM 664 N N . SER A 1 92 ? 154.146 35.516 41.255 1.00 49.76 760 SER A N 1
ATOM 665 C CA . SER A 1 92 ? 153.160 35.769 40.204 1.00 50.45 760 SER A CA 1
ATOM 666 C C . SER A 1 92 ? 151.754 35.962 40.769 1.00 50.21 760 SER A C 1
ATOM 667 O O . SER A 1 92 ? 151.113 36.986 40.534 1.00 51.50 760 SER A O 1
ATOM 670 N N . THR A 1 93 ? 151.280 34.962 41.507 1.00 49.24 761 THR A N 1
ATOM 671 C CA . THR A 1 93 ? 149.964 35.011 42.139 1.00 47.41 761 THR A CA 1
ATOM 672 C C . THR A 1 93 ? 150.127 34.511 43.574 1.00 44.70 761 THR A C 1
ATOM 673 O O . THR A 1 93 ? 150.834 33.529 43.822 1.00 43.03 761 THR A O 1
ATOM 677 N N . VAL A 1 94 ? 149.474 35.190 44.511 1.00 41.82 762 VAL A N 1
ATOM 678 C CA . VAL A 1 94 ? 149.597 34.851 45.921 1.00 41.74 762 VAL A CA 1
ATOM 679 C C . VAL A 1 94 ? 149.270 33.417 46.304 1.00 41.79 762 VAL A C 1
ATOM 680 O O . VAL A 1 94 ? 148.191 32.901 45.991 1.00 42.43 762 VAL A O 1
ATOM 684 N N . GLN A 1 95 ? 150.212 32.788 47.004 1.00 39.82 763 GLN A N 1
ATOM 685 C CA . GLN A 1 95 ? 150.044 31.416 47.461 1.00 37.91 763 GLN A CA 1
ATOM 686 C C . GLN A 1 95 ? 149.832 31.349 48.968 1.00 35.70 763 GLN A C 1
ATOM 687 O O . GLN A 1 95 ? 150.611 31.924 49.730 1.00 33.57 763 GLN A O 1
ATOM 693 N N . LEU A 1 96 ? 148.773 30.658 49.390 1.00 33.58 764 LEU A N 1
ATOM 694 C CA . LEU A 1 96 ? 148.507 30.469 50.811 1.00 30.97 764 LEU A CA 1
ATOM 695 C C . LEU A 1 96 ? 149.197 29.176 51.237 1.00 29.84 764 LEU A C 1
ATOM 696 O O . LEU A 1 96 ? 149.078 28.159 50.562 1.00 31.12 764 LEU A O 1
ATOM 701 N N . ILE A 1 97 ? 149.933 29.220 52.340 1.00 28.75 765 ILE A N 1
ATOM 702 C CA . ILE A 1 97 ? 150.612 28.034 52.850 1.00 27.07 765 ILE A CA 1
ATOM 703 C C . ILE A 1 97 ? 149.932 27.661 54.159 1.00 27.03 765 ILE A C 1
ATOM 704 O O . ILE A 1 97 ? 149.864 28.476 55.087 1.00 25.94 765 ILE A O 1
ATOM 709 N N . THR A 1 98 ? 149.423 26.433 54.226 1.00 26.13 766 THR A N 1
ATOM 710 C CA . THR A 1 98 ? 148.728 25.947 55.415 1.00 25.28 766 THR A CA 1
ATOM 711 C C . THR A 1 98 ? 149.176 24.553 55.846 1.00 26.21 766 THR A C 1
ATOM 712 O O . THR A 1 98 ? 149.842 23.830 55.097 1.00 26.75 766 THR A O 1
ATOM 716 N N . GLN A 1 99 ? 148.807 24.183 57.066 1.00 26.50 767 GLN A N 1
ATOM 717 C CA . GLN A 1 99 ? 149.155 22.876 57.601 1.00 26.25 767 GLN A CA 1
ATOM 718 C C . GLN A 1 99 ? 148.481 21.817 56.739 1.00 26.95 767 GLN A C 1
ATOM 719 O O . GLN A 1 99 ? 147.294 21.936 56.411 1.00 25.97 767 GLN A O 1
ATOM 725 N N . LEU A 1 100 ? 149.240 20.791 56.364 1.00 26.12 768 LEU A N 1
ATOM 726 C CA . LEU A 1 100 ? 148.703 19.719 55.541 1.00 25.47 768 LEU A CA 1
ATOM 727 C C . LEU A 1 100 ? 147.785 18.805 56.342 1.00 25.07 768 LEU A C 1
ATOM 728 O O . LEU A 1 100 ? 148.147 18.320 57.407 1.00 24.96 768 LEU A O 1
ATOM 733 N N . MET A 1 101 ? 146.588 18.580 55.820 1.00 24.35 769 MET A N 1
ATOM 734 C CA . MET A 1 101 ? 145.627 17.701 56.455 1.00 22.94 769 MET A CA 1
ATOM 735 C C . MET A 1 101 ? 145.598 16.471 55.532 1.00 24.86 769 MET A C 1
ATOM 736 O O . MET A 1 101 ? 144.843 16.412 54.554 1.00 25.00 769 MET A O 1
ATOM 741 N N . PRO A 1 102 ? 146.441 15.471 55.838 1.00 25.02 770 PRO A N 1
ATOM 742 C CA . PRO A 1 102 ? 146.605 14.215 55.100 1.00 24.48 770 PRO A CA 1
ATOM 743 C C . PRO A 1 102 ? 145.363 13.502 54.601 1.00 24.69 770 PRO A C 1
ATOM 744 O O . PRO A 1 102 ? 145.415 12.862 53.558 1.00 26.64 770 PRO A O 1
ATOM 748 N N . PHE A 1 103 ? 144.248 13.599 55.317 1.00 24.62 771 PHE A N 1
ATOM 749 C CA . PHE A 1 103 ? 143.048 12.885 54.880 1.00 23.85 771 PHE A CA 1
ATOM 750 C C . PHE A 1 103 ? 141.983 13.722 54.191 1.00 23.02 771 PHE A C 1
ATOM 751 O O . PHE A 1 103 ? 140.857 13.263 54.022 1.00 23.34 771 PHE A O 1
ATOM 759 N N . GLY A 1 104 ? 142.336 14.944 53.801 1.00 22.03 772 GLY A N 1
ATOM 760 C CA . GLY A 1 104 ? 141.398 15.806 53.098 1.00 22.01 772 GLY A CA 1
ATOM 761 C C . GLY A 1 104 ? 140.179 16.320 53.843 1.00 22.47 772 GLY A C 1
ATOM 762 O O . GLY A 1 104 ? 140.139 16.330 55.074 1.00 22.73 772 GLY A O 1
ATOM 763 N N . CYS A 1 105 ? 139.174 16.758 53.088 1.00 23.34 773 CYS A N 1
ATOM 764 C CA . CYS A 1 105 ? 137.958 17.289 53.693 1.00 26.07 773 CYS A CA 1
ATOM 765 C C . CYS A 1 105 ? 137.048 16.174 54.206 1.00 26.36 773 CYS A C 1
ATOM 766 O O . CYS A 1 105 ? 136.905 15.124 53.577 1.00 25.56 773 CYS A O 1
ATOM 769 N N . LEU A 1 106 ? 136.426 16.426 55.351 1.00 26.26 774 LEU A N 1
ATOM 770 C CA . LEU A 1 106 ? 135.548 15.458 55.990 1.00 25.68 774 LEU A CA 1
ATOM 771 C C . LEU A 1 106 ? 134.462 14.890 55.072 1.00 24.99 774 LEU A C 1
ATOM 772 O O . LEU A 1 106 ? 134.178 13.694 55.120 1.00 24.90 774 LEU A O 1
ATOM 777 N N . LEU A 1 107 ? 133.859 15.727 54.232 1.00 24.57 775 LEU A N 1
ATOM 778 C CA . LEU A 1 107 ? 132.822 15.229 53.326 1.00 24.18 775 LEU A CA 1
ATOM 779 C C . LEU A 1 107 ? 133.326 14.026 52.524 1.00 23.93 775 LEU A C 1
ATOM 780 O O . LEU A 1 107 ? 132.695 12.972 52.510 1.00 22.98 775 LEU A O 1
ATOM 785 N N . ASP A 1 108 ? 134.467 14.191 51.861 1.00 23.15 776 ASP A N 1
ATOM 786 C CA . ASP A 1 108 ? 135.044 13.122 51.058 1.00 23.36 776 ASP A CA 1
ATOM 787 C C . ASP A 1 108 ? 135.458 11.947 51.926 1.00 24.01 776 ASP A C 1
ATOM 788 O O . ASP A 1 108 ? 135.331 10.795 51.528 1.00 25.73 776 ASP A O 1
ATOM 793 N N . TYR A 1 109 ? 135.943 12.244 53.122 1.00 24.27 777 TYR A N 1
ATOM 794 C CA . TYR A 1 109 ? 136.407 11.211 54.021 1.00 23.68 777 TYR A CA 1
ATOM 795 C C . TYR A 1 109 ? 135.304 10.288 54.502 1.00 26.44 777 TYR A C 1
ATOM 796 O O . TYR A 1 109 ? 135.524 9.079 54.610 1.00 27.48 777 TYR A O 1
ATOM 805 N N . VAL A 1 110 ? 134.122 10.829 54.788 1.00 26.18 778 VAL A N 1
ATOM 806 C CA . VAL A 1 110 ? 133.044 9.969 55.259 1.00 28.27 778 VAL A CA 1
ATOM 807 C C . VAL A 1 110 ? 132.422 9.228 54.091 1.00 28.87 778 VAL A C 1
ATOM 808 O O . VAL A 1 110 ? 131.903 8.128 54.255 1.00 30.54 778 VAL A O 1
ATOM 812 N N . ARG A 1 111 ? 132.470 9.829 52.910 1.00 29.36 779 ARG A N 1
ATOM 813 C CA . ARG A 1 111 ? 131.913 9.183 51.732 1.00 30.13 779 ARG A CA 1
ATOM 814 C C . ARG A 1 111 ? 132.796 8.000 51.363 1.00 32.21 779 ARG A C 1
ATOM 815 O O . ARG A 1 111 ? 132.306 6.944 50.965 1.00 32.69 779 ARG A O 1
ATOM 823 N N . GLU A 1 112 ? 134.101 8.188 51.513 1.00 33.50 780 GLU A N 1
ATOM 824 C CA . GLU A 1 112 ? 135.073 7.162 51.178 1.00 36.71 780 GLU A CA 1
ATOM 825 C C . GLU A 1 112 ? 135.145 6.033 52.205 1.00 37.08 780 GLU A C 1
ATOM 826 O O . GLU A 1 112 ? 135.628 4.949 51.896 1.00 37.41 780 GLU A O 1
ATOM 832 N N . HIS A 1 113 ? 134.673 6.270 53.424 1.00 36.83 781 HIS A N 1
ATOM 833 C CA . HIS A 1 113 ? 134.732 5.228 54.441 1.00 36.78 781 HIS A CA 1
ATOM 834 C C . HIS A 1 113 ? 133.404 5.004 55.136 1.00 38.24 781 HIS A C 1
ATOM 835 O O . HIS A 1 113 ? 133.381 4.714 56.335 1.00 38.11 781 HIS A O 1
ATOM 842 N N . LYS A 1 114 ? 132.303 5.135 54.398 1.00 39.57 782 LYS A N 1
ATOM 843 C CA . LYS A 1 114 ? 130.974 4.947 54.980 1.00 40.30 782 LYS A CA 1
ATOM 844 C C . LYS A 1 114 ? 130.989 3.749 55.914 1.00 40.61 782 LYS A C 1
ATOM 845 O O . LYS A 1 114 ? 130.601 3.839 57.078 1.00 40.95 782 LYS A O 1
ATOM 851 N N . ASP A 1 115 ? 131.466 2.632 55.382 1.00 41.69 783 ASP A N 1
ATOM 852 C CA . ASP A 1 115 ? 131.508 1.371 56.104 1.00 42.92 783 ASP A CA 1
ATOM 853 C C . ASP A 1 115 ? 132.486 1.274 57.265 1.00 41.56 783 ASP A C 1
ATOM 854 O O . ASP A 1 115 ? 132.779 0.180 57.736 1.00 42.32 783 ASP A O 1
ATOM 859 N N . ASN A 1 116 ? 132.982 2.408 57.741 1.00 40.56 784 ASN A N 1
ATOM 860 C CA . ASN A 1 116 ? 133.914 2.388 58.861 1.00 39.68 784 ASN A CA 1
ATOM 861 C C . ASN A 1 116 ? 133.759 3.550 59.816 1.00 37.87 784 ASN A C 1
ATOM 862 O O . ASN A 1 116 ? 134.532 3.692 60.765 1.00 38.12 784 ASN A O 1
ATOM 867 N N . ILE A 1 117 ? 132.759 4.383 59.565 1.00 35.01 785 ILE A N 1
ATOM 868 C CA . ILE A 1 117 ? 132.517 5.525 60.425 1.00 33.10 785 ILE A CA 1
ATOM 869 C C . ILE A 1 117 ? 131.654 5.068 61.592 1.00 32.26 785 ILE A C 1
ATOM 870 O O . ILE A 1 117 ? 130.488 4.720 61.411 1.00 33.32 785 ILE A O 1
ATOM 875 N N . GLY A 1 118 ? 132.238 5.048 62.785 1.00 29.97 786 GLY A N 1
ATOM 876 C CA . GLY A 1 118 ? 131.485 4.641 63.954 1.00 28.56 786 GLY A CA 1
ATOM 877 C C . GLY A 1 118 ? 130.829 5.835 64.620 1.00 27.08 786 GLY A C 1
ATOM 878 O O . GLY A 1 118 ? 131.145 6.980 64.301 1.00 26.74 786 GLY A O 1
ATOM 879 N N . SER A 1 119 ? 129.916 5.576 65.550 1.00 26.28 787 SER A N 1
ATOM 880 C CA . SER A 1 119 ? 129.226 6.654 66.245 1.00 25.84 787 SER A CA 1
ATOM 881 C C . SER A 1 119 ? 130.190 7.532 67.042 1.00 26.14 787 SER A C 1
ATOM 882 O O . SER A 1 119 ? 130.021 8.750 67.103 1.00 24.82 787 SER A O 1
ATOM 885 N N . GLN A 1 120 ? 131.210 6.912 67.633 1.00 28.65 788 GLN A N 1
ATOM 886 C CA . GLN A 1 120 ? 132.192 7.645 68.423 1.00 30.60 788 GLN A CA 1
ATOM 887 C C . GLN A 1 120 ? 132.911 8.719 67.602 1.00 30.41 788 GLN A C 1
ATOM 888 O O . GLN A 1 120 ? 133.066 9.853 68.053 1.00 30.17 788 GLN A O 1
ATOM 894 N N . TYR A 1 121 ? 133.352 8.364 66.400 1.00 28.92 789 TYR A N 1
ATOM 895 C CA . TYR A 1 121 ? 134.038 9.328 65.551 1.00 29.08 789 TYR A CA 1
ATOM 896 C C . TYR A 1 121 ? 133.095 10.469 65.174 1.00 27.63 789 TYR A C 1
ATOM 897 O O . TYR A 1 121 ? 133.444 11.643 65.310 1.00 26.96 789 TYR A O 1
ATOM 906 N N . LEU A 1 122 ? 131.898 10.116 64.714 1.00 24.93 790 LEU A N 1
ATOM 907 C CA . LEU A 1 122 ? 130.905 11.106 64.317 1.00 23.58 790 LEU A CA 1
ATOM 908 C C . LEU A 1 122 ? 130.617 12.130 65.404 1.00 24.29 790 LEU A C 1
ATOM 909 O O . LEU A 1 122 ? 130.802 13.332 65.198 1.00 25.25 790 LEU A O 1
ATOM 914 N N . LEU A 1 123 ? 130.161 11.658 66.561 1.00 23.78 791 LEU A N 1
ATOM 915 C CA . LEU A 1 123 ? 129.840 12.557 67.661 1.00 22.07 791 LEU A CA 1
ATOM 916 C C . LEU A 1 123 ? 131.010 13.453 68.060 1.00 23.13 791 LEU A C 1
ATOM 917 O O . LEU A 1 123 ? 130.822 14.642 68.311 1.00 25.46 791 LEU A O 1
ATOM 922 N N . ASN A 1 124 ? 132.218 12.906 68.116 1.00 22.92 792 ASN A N 1
ATOM 923 C CA . ASN A 1 124 ? 133.353 13.731 68.486 1.00 22.33 792 ASN A CA 1
ATOM 924 C C . ASN A 1 124 ? 133.660 14.765 67.401 1.00 21.00 792 ASN A C 1
ATOM 925 O O . ASN A 1 124 ? 134.094 15.879 67.706 1.00 20.44 792 ASN A O 1
ATOM 930 N N . TRP A 1 125 ? 133.430 14.416 66.139 1.00 18.12 793 TRP A N 1
ATOM 931 C CA . TRP A 1 125 ? 133.646 15.393 65.082 1.00 16.92 793 TRP A CA 1
ATOM 932 C C . TRP A 1 125 ? 132.657 16.544 65.353 1.00 17.60 793 TRP A C 1
ATOM 933 O O . TRP A 1 125 ? 133.013 17.723 65.242 1.00 16.73 793 TRP A O 1
ATOM 944 N N . CYS A 1 126 ? 131.420 16.200 65.716 1.00 16.40 794 CYS A N 1
ATOM 945 C CA . CYS A 1 126 ? 130.411 17.214 66.018 1.00 18.11 794 CYS A CA 1
ATOM 946 C C . CYS A 1 126 ? 130.895 18.118 67.152 1.00 17.80 794 CYS A C 1
ATOM 947 O O . CYS A 1 126 ? 130.733 19.342 67.105 1.00 16.01 794 CYS A O 1
ATOM 950 N N . VAL A 1 127 ? 131.490 17.514 68.174 1.00 17.01 795 VAL A N 1
ATOM 951 C CA . VAL A 1 127 ? 131.986 18.295 69.299 1.00 17.76 795 VAL A CA 1
ATOM 952 C C . VAL A 1 127 ? 133.106 19.200 68.810 1.00 17.05 795 VAL A C 1
ATOM 953 O O . VAL A 1 127 ? 133.107 20.404 69.066 1.00 16.63 795 VAL A O 1
ATOM 957 N N . GLN A 1 128 ? 134.056 18.608 68.097 1.00 17.17 796 GLN A N 1
ATOM 958 C CA . GLN A 1 128 ? 135.190 19.353 67.577 1.00 16.96 796 GLN A CA 1
ATOM 959 C C . GLN A 1 128 ? 134.783 20.537 66.691 1.00 16.33 796 GLN A C 1
ATOM 960 O O . GLN A 1 128 ? 135.299 21.650 66.856 1.00 16.14 796 GLN A O 1
ATOM 966 N N . ILE A 1 129 ? 133.857 20.320 65.765 1.00 13.19 797 ILE A N 1
ATOM 967 C CA . ILE A 1 129 ? 133.434 21.419 64.908 1.00 13.06 797 ILE A CA 1
ATOM 968 C C . ILE A 1 129 ? 132.780 22.514 65.761 1.00 14.36 797 ILE A C 1
ATOM 969 O O . ILE A 1 129 ? 133.020 23.699 65.545 1.00 14.99 797 ILE A O 1
ATOM 974 N N . ALA A 1 130 ? 131.978 22.126 66.746 1.00 12.95 798 ALA A N 1
ATOM 975 C CA . ALA A 1 130 ? 131.337 23.120 67.595 1.00 14.34 798 ALA A CA 1
ATOM 976 C C . ALA A 1 130 ? 132.379 23.939 68.367 1.00 15.80 798 ALA A C 1
ATOM 977 O O . ALA A 1 130 ? 132.240 25.162 68.513 1.00 15.28 798 ALA A O 1
ATOM 979 N N . LYS A 1 131 ? 133.419 23.275 68.864 1.00 15.07 799 LYS A N 1
ATOM 980 C CA . LYS A 1 131 ? 134.460 23.991 69.596 1.00 14.74 799 LYS A CA 1
ATOM 981 C C . LYS A 1 131 ? 135.113 25.004 68.663 1.00 13.62 799 LYS A C 1
ATOM 982 O O . LYS A 1 131 ? 135.331 26.161 69.026 1.00 10.94 799 LYS A O 1
ATOM 988 N N . GLY A 1 132 ? 135.409 24.563 67.450 1.00 13.06 800 GLY A N 1
ATOM 989 C CA . GLY A 1 132 ? 136.018 25.460 66.497 1.00 15.31 800 GLY A CA 1
ATOM 990 C C . GLY A 1 132 ? 135.148 26.688 66.287 1.00 16.10 800 GLY A C 1
ATOM 991 O O . GLY A 1 132 ? 135.608 27.821 66.455 1.00 16.82 800 GLY A O 1
ATOM 992 N N . MET A 1 133 ? 133.887 26.468 65.927 1.00 15.79 801 MET A N 1
ATOM 993 C CA . MET A 1 133 ? 132.969 27.571 65.686 1.00 16.01 801 MET A CA 1
ATOM 994 C C . MET A 1 133 ? 132.769 28.432 66.935 1.00 16.70 801 MET A C 1
ATOM 995 O O . MET A 1 133 ? 132.731 29.665 66.852 1.00 16.90 801 MET A O 1
ATOM 1000 N N . ASN A 1 134 ? 132.652 27.797 68.096 1.00 16.59 802 ASN A N 1
ATOM 1001 C CA . ASN A 1 134 ? 132.478 28.569 69.316 1.00 17.29 802 ASN A CA 1
ATOM 1002 C C . ASN A 1 134 ? 133.654 29.528 69.447 1.00 18.60 802 ASN A C 1
ATOM 1003 O O . ASN A 1 134 ? 133.484 30.701 69.813 1.00 19.61 802 ASN A O 1
ATOM 1008 N N . TYR A 1 135 ? 134.850 29.018 69.156 1.00 17.69 803 TYR A N 1
ATOM 1009 C CA . TYR A 1 135 ? 136.051 29.840 69.223 1.00 16.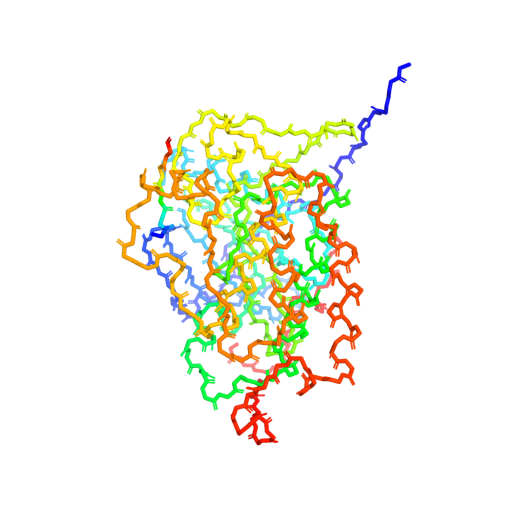77 803 TYR A CA 1
ATOM 1010 C C . TYR A 1 135 ? 135.856 31.002 68.272 1.00 16.72 803 TYR A C 1
ATOM 1011 O O . TYR A 1 135 ? 136.000 32.165 68.658 1.00 16.59 803 TYR A O 1
ATOM 1020 N N . LEU A 1 136 ? 135.520 30.670 67.027 1.00 16.38 804 LEU A N 1
ATOM 1021 C CA . LEU A 1 136 ? 135.303 31.677 65.997 1.00 19.44 804 LEU A CA 1
ATOM 1022 C C . LEU A 1 136 ? 134.319 32.764 66.451 1.00 21.45 804 LEU A C 1
ATOM 1023 O O . LEU A 1 136 ? 134.505 33.944 66.137 1.00 20.57 804 LEU A O 1
ATOM 1028 N N . GLU A 1 137 ? 133.290 32.377 67.202 1.00 22.78 805 GLU A N 1
ATOM 1029 C CA . GLU A 1 137 ? 132.315 33.350 67.674 1.00 24.91 805 GLU A CA 1
ATOM 1030 C C . GLU A 1 137 ? 132.938 34.318 68.683 1.00 26.03 805 GLU A C 1
ATOM 1031 O O . GLU A 1 137 ? 132.568 35.494 68.748 1.00 26.34 805 GLU A O 1
ATOM 1037 N N . ASP A 1 138 ? 133.881 33.824 69.475 1.00 27.67 806 ASP A N 1
ATOM 1038 C CA . ASP A 1 138 ? 134.549 34.672 70.445 1.00 29.71 806 ASP A CA 1
ATOM 1039 C C . ASP A 1 138 ? 135.346 35.729 69.685 1.00 29.42 806 ASP A C 1
ATOM 1040 O O . ASP A 1 138 ? 135.319 36.904 70.035 1.00 29.20 806 ASP A O 1
ATOM 1045 N N . ARG A 1 139 ? 136.049 35.314 68.638 1.00 28.42 807 ARG A N 1
ATOM 1046 C CA . ARG A 1 139 ? 136.807 36.259 67.836 1.00 29.37 807 ARG A CA 1
ATOM 1047 C C . ARG A 1 139 ? 135.851 37.224 67.141 1.00 28.82 807 ARG A C 1
ATOM 1048 O O . ARG A 1 139 ? 136.286 38.179 66.499 1.00 28.89 807 ARG A O 1
ATOM 1056 N N . ARG A 1 140 ? 134.552 36.968 67.282 1.00 28.22 808 ARG A N 1
ATOM 1057 C CA . ARG A 1 140 ? 133.505 37.777 66.660 1.00 27.55 808 ARG A CA 1
ATOM 1058 C C . ARG A 1 140 ? 133.624 37.646 65.151 1.00 26.07 808 ARG A C 1
ATOM 1059 O O . ARG A 1 140 ? 133.584 38.632 64.420 1.00 25.78 808 ARG A O 1
ATOM 1067 N N . LEU A 1 141 ? 133.766 36.415 64.686 1.00 25.06 809 LEU A N 1
ATOM 1068 C CA . LEU A 1 141 ? 133.910 36.166 63.263 1.00 23.79 809 LEU A CA 1
ATOM 1069 C C . LEU A 1 141 ? 132.811 35.234 62.746 1.00 20.95 809 LEU A C 1
ATOM 1070 O O . LEU A 1 141 ? 132.568 34.166 63.305 1.00 16.71 809 LEU A O 1
ATOM 1075 N N . VAL A 1 142 ? 132.132 35.670 61.688 1.00 19.86 810 VAL A N 1
ATOM 1076 C CA . VAL A 1 142 ? 131.065 34.883 61.085 1.00 19.88 810 VAL A CA 1
ATOM 1077 C C . VAL A 1 142 ? 131.660 34.214 59.860 1.00 19.35 810 VAL A C 1
ATOM 1078 O O . VAL A 1 142 ? 132.063 34.889 58.913 1.00 20.63 810 VAL A O 1
ATOM 1082 N N . HIS A 1 143 ? 131.710 32.886 59.893 1.00 17.82 811 HIS A N 1
ATOM 1083 C CA . HIS A 1 143 ? 132.296 32.086 58.827 1.00 17.61 811 HIS A CA 1
ATOM 1084 C C . HIS A 1 143 ? 131.537 32.135 57.501 1.00 18.58 811 HIS A C 1
ATOM 1085 O O . HIS A 1 143 ? 132.151 32.162 56.437 1.00 18.81 811 HIS A O 1
ATOM 1092 N N . ARG A 1 144 ? 130.211 32.127 57.573 1.00 19.03 812 ARG A N 1
ATOM 1093 C CA . ARG A 1 144 ? 129.355 32.192 56.393 1.00 20.99 812 ARG A CA 1
ATOM 1094 C C . ARG A 1 144 ? 129.464 31.052 55.386 1.00 22.30 812 ARG A C 1
ATOM 1095 O O . ARG A 1 144 ? 128.794 31.075 54.358 1.00 23.39 812 ARG A O 1
ATOM 1103 N N . ASP A 1 145 ? 130.294 30.054 55.651 1.00 23.72 813 ASP A N 1
ATOM 1104 C CA . ASP A 1 145 ? 130.391 28.960 54.695 1.00 24.69 813 ASP A CA 1
ATOM 1105 C C . ASP A 1 145 ? 130.737 27.611 55.324 1.00 23.91 813 ASP A C 1
ATOM 1106 O O . ASP A 1 145 ? 131.464 26.800 54.745 1.00 23.23 813 ASP A O 1
ATOM 1111 N N . LEU A 1 146 ? 130.208 27.375 56.516 1.00 21.58 814 LEU A N 1
ATOM 1112 C CA . LEU A 1 146 ? 130.448 26.123 57.198 1.00 20.42 814 LEU A CA 1
ATOM 1113 C C . LEU A 1 146 ? 129.707 25.013 56.459 1.00 19.81 814 LEU A C 1
ATOM 1114 O O . LEU A 1 146 ? 128.538 25.155 56.113 1.00 18.89 814 LEU A O 1
ATOM 1119 N N . ALA A 1 147 ? 130.404 23.911 56.217 1.00 21.12 815 ALA A N 1
ATOM 1120 C CA . ALA A 1 147 ? 129.836 22.756 55.527 1.00 22.83 815 ALA A CA 1
ATOM 1121 C C . ALA A 1 147 ? 130.882 21.655 55.605 1.00 22.64 815 ALA A C 1
ATOM 1122 O O . ALA A 1 147 ? 132.068 21.945 55.759 1.00 23.98 815 ALA A O 1
ATOM 1124 N N . ALA A 1 148 ? 130.450 20.403 55.498 1.00 21.60 816 ALA A N 1
ATOM 1125 C CA . ALA A 1 148 ? 131.372 19.271 55.568 1.00 21.48 816 ALA A CA 1
ATOM 1126 C C . ALA A 1 148 ? 132.597 19.425 54.651 1.00 21.27 816 ALA A C 1
ATOM 1127 O O . ALA A 1 148 ? 133.707 19.025 55.020 1.00 19.77 816 ALA A O 1
ATOM 1129 N N . ARG A 1 149 ? 132.393 20.005 53.466 1.00 21.18 817 ARG A N 1
ATOM 1130 C CA . ARG A 1 149 ? 133.484 20.203 52.510 1.00 20.63 817 ARG A CA 1
ATOM 1131 C C . ARG A 1 149 ? 134.508 21.183 53.049 1.00 19.40 817 ARG A C 1
ATOM 1132 O O . ARG A 1 149 ? 135.639 21.216 52.577 1.00 17.87 817 ARG A O 1
ATOM 1140 N N . ASN A 1 150 ? 134.117 21.988 54.034 1.00 19.66 818 ASN A N 1
ATOM 1141 C CA . ASN A 1 150 ? 135.054 22.956 54.592 1.00 19.85 818 ASN A CA 1
ATOM 1142 C C . ASN A 1 150 ? 135.568 22.595 55.976 1.00 20.44 818 ASN A C 1
ATOM 1143 O O . ASN A 1 150 ? 135.839 23.460 56.815 1.00 23.08 818 ASN A O 1
ATOM 1148 N N . VAL A 1 151 ? 135.707 21.296 56.198 1.00 20.92 819 VAL A N 1
ATOM 1149 C CA . VAL A 1 151 ? 136.235 20.772 57.446 1.00 20.35 819 VAL A CA 1
ATOM 1150 C C . VAL A 1 151 ? 137.318 19.783 57.046 1.00 19.96 819 VAL A C 1
ATOM 1151 O O . VAL A 1 151 ? 137.051 18.830 56.315 1.00 19.68 819 VAL A O 1
ATOM 1155 N N . LEU A 1 152 ? 138.547 20.019 57.496 1.00 20.33 820 LEU A N 1
ATOM 1156 C CA . LEU A 1 152 ? 139.654 19.124 57.146 1.00 19.54 820 LEU A CA 1
ATOM 1157 C C . LEU A 1 152 ? 139.949 18.078 58.217 1.00 19.04 820 LEU A C 1
ATOM 1158 O O . LEU A 1 152 ? 139.621 18.263 59.401 1.00 18.56 820 LEU A O 1
ATOM 1163 N N . VAL A 1 153 ? 140.577 16.983 57.788 1.00 17.02 821 VAL A N 1
ATOM 1164 C CA . VAL A 1 153 ? 140.926 15.885 58.682 1.00 14.06 821 VAL A CA 1
ATOM 1165 C C . VAL A 1 153 ? 142.439 15.710 58.859 1.00 15.35 821 VAL A C 1
ATOM 1166 O O . VAL A 1 153 ? 143.130 15.246 57.950 1.00 15.13 821 VAL A O 1
ATOM 1170 N N . LYS A 1 154 ? 142.957 16.095 60.022 1.00 16.43 822 LYS A N 1
ATOM 1171 C CA . LYS A 1 154 ? 144.384 15.925 60.306 1.00 18.31 822 LYS A CA 1
ATOM 1172 C C . LYS A 1 154 ? 144.560 14.421 60.572 1.00 18.95 822 LYS A C 1
ATOM 1173 O O . LYS A 1 154 ? 145.534 13.804 60.151 1.00 18.07 822 LYS A O 1
ATOM 1179 N N . THR A 1 155 ? 143.592 13.858 61.288 1.00 20.76 823 THR A N 1
ATOM 1180 C CA . THR A 1 155 ? 143.537 12.434 61.613 1.00 22.94 823 THR A CA 1
ATOM 1181 C C . THR A 1 155 ? 142.067 12.173 61.889 1.00 24.49 823 THR A C 1
ATOM 1182 O O . THR A 1 155 ? 141.303 13.106 62.101 1.00 24.91 823 THR A O 1
ATOM 1186 N N . PRO A 1 156 ? 141.651 10.901 61.901 1.00 26.60 824 PRO A N 1
ATOM 1187 C CA . PRO A 1 156 ? 140.240 10.608 62.164 1.00 26.94 824 PRO A CA 1
ATOM 1188 C C . PRO A 1 156 ? 139.802 11.117 63.529 1.00 26.37 824 PRO A C 1
ATOM 1189 O O . PRO A 1 156 ? 138.616 11.312 63.772 1.00 26.74 824 PRO A O 1
ATOM 1193 N N . GLN A 1 157 ? 140.770 11.330 64.413 1.00 26.54 825 G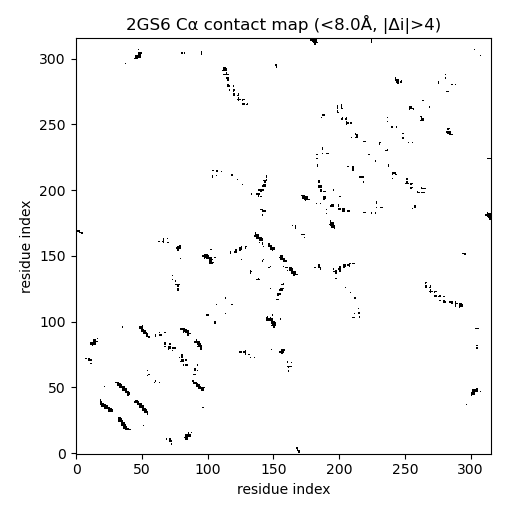LN A N 1
ATOM 1194 C CA . GLN A 1 157 ? 140.497 11.795 65.770 1.00 27.39 825 GLN A CA 1
ATOM 1195 C C . GLN A 1 157 ? 140.605 13.312 65.918 1.00 25.54 825 GLN A C 1
ATOM 1196 O O . GLN A 1 157 ? 140.272 13.859 66.965 1.00 23.58 825 GLN A O 1
ATOM 1202 N N . HIS A 1 158 ? 141.059 13.995 64.872 1.00 24.99 826 HIS A N 1
ATOM 1203 C CA . HIS A 1 158 ? 141.240 15.438 64.960 1.00 23.59 826 HIS A CA 1
ATOM 1204 C C . HIS A 1 158 ? 140.920 16.194 63.666 1.00 23.78 826 HIS A C 1
ATOM 1205 O O . HIS A 1 158 ? 141.628 16.062 62.657 1.00 23.20 826 HIS A O 1
ATOM 1212 N N . VAL A 1 159 ? 139.856 16.996 63.709 1.00 22.39 827 VAL A N 1
ATOM 1213 C CA . VAL A 1 159 ? 139.442 17.791 62.557 1.00 21.15 827 VAL A CA 1
ATOM 1214 C C . VAL A 1 159 ? 139.529 19.286 62.857 1.00 21.28 827 VAL A C 1
ATOM 1215 O O . VAL A 1 159 ? 139.611 19.693 64.019 1.00 22.46 827 VAL A O 1
ATOM 1219 N N . LYS A 1 160 ? 139.525 20.098 61.805 1.00 20.68 828 LYS A N 1
ATOM 1220 C CA . LYS A 1 160 ? 139.624 21.554 61.941 1.00 19.22 828 LYS A CA 1
ATOM 1221 C C . LYS A 1 160 ? 138.813 22.217 60.849 1.00 19.34 828 LYS A C 1
ATOM 1222 O O . LYS A 1 160 ? 138.642 21.654 59.762 1.00 19.29 828 LYS A O 1
ATOM 1228 N N . ILE A 1 161 ? 138.325 23.419 61.141 1.00 19.04 829 ILE A N 1
ATOM 1229 C CA . ILE A 1 161 ? 137.539 24.175 60.186 1.00 18.69 829 ILE A CA 1
ATOM 1230 C C . ILE A 1 161 ? 138.464 24.961 59.250 1.00 20.50 829 ILE A C 1
ATOM 1231 O O . ILE A 1 161 ? 139.517 25.460 59.666 1.00 20.14 829 ILE A O 1
ATOM 1236 N N . THR A 1 162 ? 138.076 25.054 57.981 1.00 19.73 830 THR A N 1
ATOM 1237 C CA . THR A 1 162 ? 138.891 25.759 57.001 1.00 20.74 830 THR A CA 1
ATOM 1238 C C . THR A 1 162 ? 138.035 26.630 56.083 1.00 22.93 830 THR A C 1
ATOM 1239 O O . THR A 1 162 ? 136.854 26.885 56.366 1.00 23.55 830 THR A O 1
ATOM 1243 N N . ASP A 1 163 ? 138.650 27.073 54.986 1.00 22.78 831 ASP A N 1
ATOM 1244 C CA . ASP A 1 163 ? 137.997 27.896 53.977 1.00 23.60 831 ASP A CA 1
ATOM 1245 C C . ASP A 1 163 ? 137.331 29.154 54.557 1.00 22.88 831 ASP A C 1
ATOM 1246 O O . ASP A 1 163 ? 136.126 29.175 54.813 1.00 22.84 831 ASP A O 1
ATOM 1251 N N . PHE A 1 164 ? 138.123 30.205 54.747 1.00 22.07 832 PHE A N 1
ATOM 1252 C CA . PHE A 1 164 ? 137.614 31.456 55.287 1.00 22.24 832 PHE A CA 1
ATOM 1253 C C . PHE A 1 164 ? 137.438 32.518 54.204 1.00 22.73 832 PHE A C 1
ATOM 1254 O O . PHE A 1 164 ? 137.482 33.716 54.483 1.00 23.57 832 PHE A O 1
ATOM 1262 N N . GLY A 1 165 ? 137.213 32.074 52.973 1.00 22.18 833 GLY A N 1
ATOM 1263 C CA . GLY A 1 165 ? 137.025 33.000 51.869 1.00 22.43 833 GLY A CA 1
ATOM 1264 C C . GLY A 1 165 ? 135.780 33.882 51.904 1.00 22.85 833 GLY A C 1
ATOM 1265 O O . GLY A 1 165 ? 135.663 34.825 51.118 1.00 24.01 833 GLY A O 1
ATOM 1266 N N . LEU A 1 166 ? 134.838 33.596 52.793 1.00 22.08 834 LEU A N 1
ATOM 1267 C CA . LEU A 1 166 ? 133.640 34.416 52.872 1.00 20.84 834 LEU A CA 1
ATOM 1268 C C . LEU A 1 166 ? 133.501 34.993 54.268 1.00 20.80 834 LEU A C 1
ATOM 1269 O O . LEU A 1 166 ? 132.616 35.807 54.533 1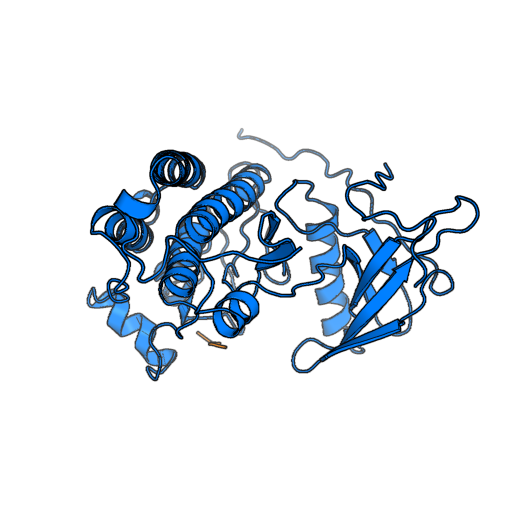.00 19.84 834 LEU A O 1
ATOM 1274 N N . ALA A 1 167 ? 134.390 34.576 55.160 1.00 21.69 835 ALA A N 1
ATOM 1275 C CA . ALA A 1 167 ? 134.343 35.047 56.541 1.00 24.24 835 ALA A CA 1
ATOM 1276 C C . ALA A 1 167 ? 134.335 36.575 56.647 1.00 24.89 835 ALA A C 1
ATOM 1277 O O . ALA A 1 167 ? 134.834 37.283 55.773 1.00 26.11 835 ALA A O 1
ATOM 1279 N N . LYS A 1 168 ? 133.754 37.068 57.729 1.00 25.03 836 LYS A N 1
ATOM 1280 C CA . LYS A 1 168 ? 133.671 38.491 57.978 1.00 25.74 836 LYS A CA 1
ATOM 1281 C C . LYS A 1 168 ? 133.832 38.683 59.470 1.00 27.32 836 LYS A C 1
ATOM 1282 O O . LYS A 1 168 ? 133.292 37.908 60.259 1.00 29.56 836 LYS A O 1
ATOM 1288 N N . LEU A 1 169 ? 134.573 39.716 59.854 1.00 29.64 837 LEU A N 1
ATOM 1289 C CA . LEU A 1 169 ? 134.822 40.017 61.256 1.00 30.73 837 LEU A CA 1
ATOM 1290 C C . LEU A 1 169 ? 133.939 41.169 61.725 1.00 31.49 837 LEU A C 1
ATOM 1291 O O . LEU A 1 169 ? 134.115 42.310 61.296 1.00 33.48 837 LEU A O 1
ATOM 1296 N N . LEU A 1 170 ? 132.984 40.865 62.600 1.00 30.77 838 LEU A N 1
ATOM 1297 C CA . LEU A 1 170 ? 132.059 41.867 63.126 1.00 29.38 838 LEU A CA 1
ATOM 1298 C C . LEU A 1 170 ? 132.697 42.832 64.125 1.00 29.25 838 LEU A C 1
ATOM 1299 O O . LEU A 1 170 ? 133.779 42.578 64.651 1.00 27.77 838 LEU A O 1
ATOM 1304 N N . GLY A 1 171 ? 132.003 43.939 64.384 1.00 29.28 839 GLY A N 1
ATOM 1305 C CA . GLY A 1 171 ? 132.491 44.918 65.336 1.00 29.79 839 GLY A CA 1
ATOM 1306 C C . GLY A 1 171 ? 132.143 44.491 66.746 1.00 30.27 839 GLY A C 1
ATOM 1307 O O . GLY A 1 171 ? 131.295 43.626 66.934 1.00 30.41 839 GLY A O 1
ATOM 1308 N N . ALA A 1 172 ? 132.788 45.111 67.730 1.00 32.43 840 ALA A N 1
ATOM 1309 C CA . ALA A 1 172 ? 132.594 44.798 69.151 1.00 35.33 840 ALA A CA 1
ATOM 1310 C C . ALA A 1 172 ? 131.167 44.482 69.588 1.00 37.03 840 ALA A C 1
ATOM 1311 O O . ALA A 1 172 ? 130.943 43.548 70.358 1.00 37.71 840 ALA A O 1
ATOM 1313 N N . GLU A 1 173 ? 130.201 45.255 69.112 1.00 38.29 841 GLU A N 1
ATOM 1314 C CA . GLU A 1 173 ? 128.821 45.016 69.494 1.00 40.60 841 GLU A CA 1
ATOM 1315 C C . GLU A 1 173 ? 127.917 44.870 68.285 1.00 41.44 841 GLU A C 1
ATOM 1316 O O . GLU A 1 173 ? 126.702 45.026 68.381 1.00 42.95 841 GLU A O 1
ATOM 1322 N N . GLU A 1 174 ? 128.518 44.571 67.142 1.00 41.65 842 GLU A N 1
ATOM 1323 C CA . GLU A 1 174 ? 127.756 44.382 65.921 1.00 41.43 842 GLU A CA 1
ATOM 1324 C C . GLU A 1 174 ? 127.055 43.023 66.025 1.00 41.59 842 GLU A C 1
ATOM 1325 O O . GLU A 1 174 ? 127.671 42.017 66.393 1.00 41.44 842 GLU A O 1
ATOM 1331 N N . LYS A 1 175 ? 125.767 43.002 65.711 1.00 41.68 843 LYS A N 1
ATOM 1332 C CA . LYS A 1 175 ? 124.976 41.783 65.788 1.00 41.70 843 LYS A CA 1
ATOM 1333 C C . LYS A 1 175 ? 124.883 41.039 64.460 1.00 41.19 843 LYS A C 1
ATOM 1334 O O . LYS A 1 175 ? 124.669 39.825 64.443 1.00 41.77 843 LYS A O 1
ATOM 1340 N N . GLU A 1 176 ? 125.056 41.743 63.346 1.00 38.99 844 GLU A N 1
ATOM 1341 C CA . GLU A 1 176 ? 124.946 41.080 62.053 1.00 37.27 844 GLU A CA 1
ATOM 1342 C C . GLU A 1 176 ? 125.729 41.686 60.905 1.00 35.67 844 GLU A C 1
ATOM 1343 O O . GLU A 1 176 ? 126.181 42.828 60.970 1.00 34.05 844 GLU A O 1
ATOM 1349 N N . TYR A 1 177 ? 125.878 40.894 59.849 1.00 35.04 845 TYR A N 1
ATOM 1350 C CA . TYR A 1 177 ? 126.585 41.314 58.652 1.00 36.51 845 TYR A CA 1
ATOM 1351 C C . TYR A 1 177 ? 125.635 41.318 57.462 1.00 37.88 845 TYR A C 1
ATOM 1352 O O . TYR A 1 177 ? 124.976 40.319 57.184 1.00 39.02 845 TYR A O 1
ATOM 1361 N N . HIS A 1 178 ? 125.574 42.442 56.757 1.00 40.09 846 HIS A N 1
ATOM 1362 C CA . HIS A 1 178 ? 124.707 42.569 55.593 1.00 42.74 846 HIS A CA 1
ATOM 1363 C C . HIS A 1 178 ? 125.526 42.470 54.316 1.00 43.59 846 HIS A C 1
ATOM 1364 O O . HIS A 1 178 ? 126.249 43.401 53.973 1.00 43.63 846 HIS A O 1
ATOM 1371 N N . ALA A 1 179 ? 125.418 41.341 53.620 1.00 45.45 847 ALA A N 1
ATOM 1372 C CA . ALA A 1 179 ? 126.145 41.137 52.368 1.00 47.72 847 ALA A CA 1
ATOM 1373 C C . ALA A 1 179 ? 125.377 41.840 51.263 1.00 49.73 847 ALA A C 1
ATOM 1374 O O . ALA A 1 179 ? 124.198 42.154 51.433 1.00 50.01 847 ALA A O 1
ATOM 1376 N N . GLU A 1 180 ? 126.029 42.096 50.134 1.00 52.43 848 GLU A N 1
ATOM 1377 C CA . GLU A 1 180 ? 125.339 42.774 49.047 1.00 56.87 848 GLU A CA 1
ATOM 1378 C C . GLU A 1 180 ? 124.970 41.865 47.883 1.00 57.67 848 GLU A C 1
ATOM 1379 O O . GLU A 1 180 ? 123.873 41.980 47.328 1.00 58.73 848 GLU A O 1
ATOM 1385 N N . GLY A 1 181 ? 125.865 40.956 47.515 1.00 56.78 849 GLY A N 1
ATOM 1386 C CA . GLY A 1 181 ? 125.551 40.072 46.411 1.00 56.36 849 GLY A CA 1
ATOM 1387 C C . GLY A 1 181 ? 126.639 39.076 46.086 1.00 56.67 849 GLY A C 1
ATOM 1388 O O . GLY A 1 181 ? 127.706 39.077 46.701 1.00 56.99 849 GLY A O 1
ATOM 1389 N N . GLY A 1 182 ? 126.362 38.219 45.112 1.00 56.51 850 GLY A N 1
ATOM 1390 C CA . GLY A 1 182 ? 127.335 37.222 44.718 1.00 57.15 850 GLY A CA 1
ATOM 1391 C C . GLY A 1 182 ? 126.910 35.811 45.070 1.00 57.23 850 GLY A C 1
ATOM 1392 O O . GLY A 1 182 ? 125.986 35.599 45.862 1.00 57.89 850 GLY A O 1
ATOM 1393 N N . LYS A 1 183 ? 127.595 34.843 44.470 1.00 56.20 851 LYS A N 1
ATOM 1394 C CA . LYS A 1 183 ? 127.316 33.437 44.702 1.00 54.40 851 LYS A CA 1
ATOM 1395 C C . LYS A 1 183 ? 127.587 33.022 46.150 1.00 52.91 851 LYS A C 1
ATOM 1396 O O . LYS A 1 183 ? 128.650 33.305 46.711 1.00 52.85 851 LYS A O 1
ATOM 1402 N N . VAL A 1 184 ? 126.605 32.355 46.744 1.00 50.52 852 VAL A N 1
ATOM 1403 C CA . VAL A 1 184 ? 126.696 31.845 48.108 1.00 46.58 852 VAL A CA 1
ATOM 1404 C C . VAL A 1 184 ? 125.974 30.502 48.100 1.00 43.38 852 VAL A C 1
ATOM 1405 O O . VAL A 1 184 ? 124.951 30.357 47.439 1.00 43.06 852 VAL A O 1
ATOM 1409 N N . PRO A 1 185 ? 126.501 29.502 48.827 1.00 41.04 853 PRO A N 1
ATOM 1410 C CA . PRO A 1 185 ? 125.906 28.159 48.895 1.00 37.78 853 PRO A CA 1
ATOM 1411 C C . PRO A 1 185 ? 124.548 28.130 49.599 1.00 35.23 853 PRO A C 1
ATOM 1412 O O . PRO A 1 185 ? 124.470 27.999 50.816 1.00 35.52 853 PRO A O 1
ATOM 1416 N N . ILE A 1 186 ? 123.483 28.237 48.813 1.00 32.64 854 ILE A N 1
ATOM 1417 C CA . ILE A 1 186 ? 122.114 28.261 49.326 1.00 30.82 854 ILE A CA 1
ATOM 1418 C C . ILE A 1 186 ? 121.685 27.138 50.274 1.00 29.46 854 ILE A C 1
ATOM 1419 O O . ILE A 1 186 ? 121.137 27.400 51.339 1.00 27.60 854 ILE A O 1
ATOM 1424 N N . LYS A 1 187 ? 121.930 25.893 49.890 1.00 29.25 855 LYS A N 1
ATOM 1425 C CA . LYS A 1 187 ? 121.516 24.762 50.710 1.00 29.53 855 LYS A CA 1
ATOM 1426 C C . LYS A 1 187 ? 122.123 24.668 52.115 1.00 28.07 855 LYS A C 1
ATOM 1427 O O .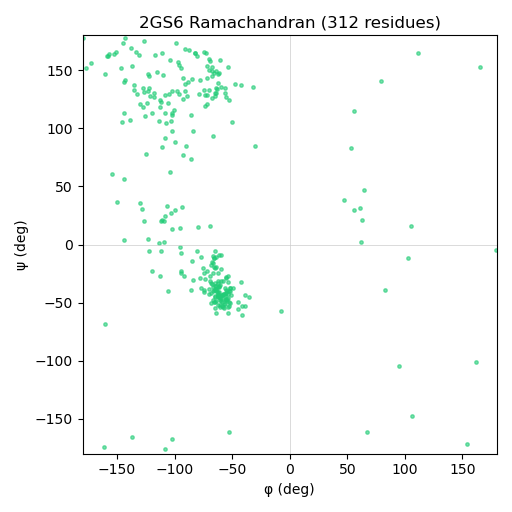 LYS A 1 187 ? 121.687 23.865 52.939 1.00 26.58 855 LYS A O 1
ATOM 1433 N N . TRP A 1 188 ? 123.107 25.506 52.398 1.00 26.15 856 TRP A N 1
ATOM 1434 C CA . TRP A 1 188 ? 123.724 25.510 53.711 1.00 23.46 856 TRP A CA 1
ATOM 1435 C C . TRP A 1 188 ? 123.401 26.784 54.478 1.00 23.25 856 TRP A C 1
ATOM 1436 O O . TRP A 1 188 ? 123.765 26.915 55.647 1.00 22.63 856 TRP A O 1
ATOM 1447 N N . MET A 1 189 ? 122.720 27.730 53.836 1.00 22.62 857 MET A N 1
ATOM 1448 C CA . MET A 1 189 ? 122.424 28.976 54.525 1.00 22.95 857 MET A CA 1
ATOM 1449 C C . MET A 1 189 ? 121.065 29.071 55.173 1.00 21.62 857 MET A C 1
ATOM 1450 O O . MET A 1 189 ? 120.119 28.404 54.775 1.00 22.57 857 MET A O 1
ATOM 1455 N N . ALA A 1 190 ? 120.993 29.906 56.200 1.00 21.47 858 ALA A N 1
ATOM 1456 C CA . ALA A 1 190 ? 119.766 30.125 56.941 1.00 22.59 858 ALA A CA 1
ATOM 1457 C C . ALA A 1 190 ? 118.777 30.927 56.110 1.00 23.63 858 ALA A C 1
ATOM 1458 O O . ALA A 1 190 ? 119.177 31.704 55.231 1.00 22.56 858 ALA A O 1
ATOM 1460 N N . LEU A 1 191 ? 117.487 30.739 56.393 1.00 25.02 859 LEU A N 1
ATOM 1461 C CA . LEU A 1 191 ? 116.427 31.441 55.666 1.00 24.60 859 LEU A CA 1
ATOM 1462 C C . LEU A 1 191 ? 116.689 32.946 55.640 1.00 24.87 859 LEU A C 1
ATOM 1463 O O . LEU A 1 191 ? 116.533 33.591 54.602 1.00 25.74 859 LEU A O 1
ATOM 1468 N N . GLU A 1 192 ? 117.095 33.495 56.781 1.00 24.14 860 GLU A N 1
ATOM 1469 C CA . GLU A 1 192 ? 117.399 34.924 56.896 1.00 25.56 860 GLU A CA 1
ATOM 1470 C C . GLU A 1 192 ? 118.435 35.330 55.845 1.00 25.60 860 GLU A C 1
ATOM 1471 O O . GLU A 1 192 ? 118.278 36.314 55.134 1.00 25.13 860 GLU A O 1
ATOM 1477 N N . SER A 1 193 ? 119.505 34.557 55.767 1.00 26.02 861 SER A N 1
ATOM 1478 C CA . SER A 1 193 ? 120.575 34.837 54.837 1.00 26.57 861 SER A CA 1
ATOM 1479 C C . SER A 1 193 ? 120.076 34.859 53.402 1.00 27.59 861 SER A C 1
ATOM 1480 O O . SER A 1 193 ? 120.436 35.749 52.627 1.00 28.93 861 SER A O 1
ATOM 1483 N N . ILE A 1 194 ? 119.241 33.888 53.050 1.00 27.53 862 ILE A N 1
ATOM 1484 C CA . ILE A 1 194 ? 118.711 33.807 51.695 1.00 27.29 862 ILE A CA 1
ATOM 1485 C C . ILE A 1 194 ? 117.802 34.993 51.380 1.00 28.56 862 ILE A C 1
ATOM 1486 O O . ILE A 1 194 ? 117.954 35.650 50.353 1.00 28.98 862 ILE A O 1
ATOM 1491 N N . LEU A 1 195 ? 116.863 35.273 52.273 1.00 28.33 863 LEU A N 1
ATOM 1492 C CA . LEU A 1 195 ? 115.918 36.354 52.046 1.00 28.53 863 LEU A CA 1
ATOM 1493 C C . LEU A 1 195 ? 116.453 37.764 52.215 1.00 29.88 863 LEU A C 1
ATOM 1494 O O . LEU A 1 195 ? 116.107 38.644 51.432 1.00 32.47 863 LEU A O 1
ATOM 1499 N N . HIS A 1 196 ? 117.298 37.991 53.213 1.00 29.58 864 HIS A N 1
ATOM 1500 C CA . HIS A 1 196 ? 117.792 39.340 53.461 1.00 30.81 864 HIS A CA 1
ATOM 1501 C C . HIS A 1 196 ? 119.307 39.572 53.461 1.00 31.52 864 HIS A C 1
ATOM 1502 O O . HIS A 1 196 ? 119.763 40.679 53.765 1.00 30.51 864 HIS A O 1
ATOM 1509 N N . ARG A 1 197 ? 120.081 38.542 53.134 1.00 32.09 865 ARG A N 1
ATOM 1510 C CA . ARG A 1 197 ? 121.538 38.658 53.105 1.00 32.29 865 ARG A CA 1
ATOM 1511 C C . ARG A 1 197 ? 122.102 39.010 54.474 1.00 30.87 865 ARG A C 1
ATOM 1512 O O . ARG A 1 197 ? 123.125 39.689 54.573 1.00 30.37 865 ARG A O 1
ATOM 1520 N N . ILE A 1 198 ? 121.426 38.556 55.526 1.00 29.33 866 ILE A N 1
ATOM 1521 C CA . ILE A 1 198 ? 121.871 38.815 56.892 1.00 28.61 866 ILE A CA 1
ATOM 1522 C C . ILE A 1 198 ? 122.641 37.594 57.397 1.00 27.32 866 ILE A C 1
ATOM 1523 O O . ILE A 1 198 ? 122.198 36.454 57.250 1.00 25.80 866 ILE A O 1
ATOM 1528 N N . TYR A 1 199 ? 123.808 37.838 57.980 1.00 26.76 867 TYR A N 1
ATOM 1529 C CA . TYR A 1 199 ? 124.632 36.755 58.502 1.00 26.44 867 TYR A CA 1
ATOM 1530 C C . TYR A 1 199 ? 125.008 37.009 59.954 1.00 25.35 867 TYR A C 1
ATOM 1531 O O . TYR A 1 199 ? 125.393 38.113 60.320 1.00 28.17 867 TYR A O 1
ATOM 1540 N N . THR A 1 200 ? 124.881 35.983 60.781 1.00 23.19 868 THR A N 1
ATOM 1541 C CA . THR A 1 200 ? 125.207 36.092 62.193 1.00 22.12 868 THR A CA 1
ATOM 1542 C C . THR A 1 200 ? 125.827 34.790 62.636 1.00 20.95 868 THR A C 1
ATOM 1543 O O . THR A 1 200 ? 125.947 33.853 61.850 1.00 20.52 868 THR A O 1
ATOM 1547 N N . HIS A 1 201 ? 126.226 34.732 63.899 1.00 20.46 869 HIS A N 1
ATOM 1548 C CA . HIS A 1 201 ? 126.804 33.514 64.426 1.00 18.76 869 HIS A CA 1
ATOM 1549 C C . HIS A 1 201 ? 125.699 32.472 64.365 1.00 19.05 869 HIS A C 1
ATOM 1550 O O . HIS A 1 201 ? 125.940 31.294 64.068 1.00 16.61 869 HIS A O 1
ATOM 1557 N N . GLN A 1 202 ? 124.476 32.932 64.609 1.00 18.13 870 GLN A N 1
ATOM 1558 C CA . GLN A 1 202 ? 123.330 32.053 64.582 1.00 19.33 870 GLN A CA 1
ATOM 1559 C C . GLN A 1 202 ? 123.061 31.475 63.195 1.00 20.29 870 GLN A C 1
ATOM 1560 O O . GLN A 1 202 ? 122.589 30.336 63.093 1.00 21.46 870 GLN A O 1
ATOM 1566 N N . SER A 1 203 ? 123.344 32.224 62.127 1.00 17.86 871 SER A N 1
ATOM 1567 C CA . SER A 1 203 ? 123.130 31.636 60.808 1.00 19.59 871 SER A CA 1
ATOM 1568 C C . SER A 1 203 ? 124.258 30.625 60.564 1.00 20.15 871 SER A C 1
ATOM 1569 O O . SER A 1 203 ? 124.103 29.683 59.782 1.00 20.54 871 SER A O 1
ATOM 1572 N N . ASP A 1 204 ? 125.390 30.810 61.241 1.00 18.63 872 ASP A N 1
ATOM 1573 C CA . ASP A 1 204 ? 126.475 29.851 61.114 1.00 18.67 872 ASP A CA 1
ATOM 1574 C C . ASP A 1 204 ? 125.972 28.579 61.817 1.00 18.63 872 ASP A C 1
ATOM 1575 O O . ASP A 1 204 ? 126.317 27.464 61.416 1.00 19.75 872 ASP A O 1
ATOM 1580 N N . VAL A 1 205 ? 125.136 28.746 62.844 1.00 15.64 873 VAL A N 1
ATOM 1581 C CA . VAL A 1 205 ? 124.585 27.601 63.560 1.00 15.69 873 VAL A CA 1
ATOM 1582 C C . VAL A 1 205 ? 123.690 26.768 62.641 1.00 16.13 873 VAL A C 1
ATOM 1583 O O . VAL A 1 205 ? 123.681 25.536 62.716 1.00 17.07 873 VAL A O 1
ATOM 1587 N N . TRP A 1 206 ? 122.933 27.437 61.779 1.00 15.59 874 TRP A N 1
ATOM 1588 C CA . TRP A 1 206 ? 122.079 26.733 60.826 1.00 14.93 874 TRP A CA 1
ATOM 1589 C C . TRP A 1 206 ? 122.983 25.905 59.904 1.00 15.71 874 TRP A C 1
ATOM 1590 O O . TRP A 1 206 ? 122.700 24.740 59.606 1.00 14.87 874 TRP A O 1
ATOM 1601 N N . SER A 1 207 ? 124.076 26.508 59.453 1.00 16.15 875 SER A N 1
ATOM 1602 C CA . SER A 1 207 ? 125.006 25.797 58.587 1.00 19.45 875 SER A CA 1
ATOM 1603 C C . SER A 1 207 ? 125.592 24.608 59.347 1.00 20.18 875 SER A C 1
ATOM 1604 O O . SER A 1 207 ? 125.875 23.559 58.755 1.00 20.51 875 SER A O 1
ATOM 1607 N N . TYR A 1 208 ? 125.772 24.767 60.657 1.00 18.27 876 TYR A N 1
ATOM 1608 C CA . TYR A 1 208 ? 126.306 23.678 61.471 1.00 17.33 876 TYR A CA 1
ATOM 1609 C C . TYR A 1 208 ? 125.326 22.506 61.448 1.00 16.13 876 TYR A C 1
ATOM 1610 O O . TYR A 1 208 ? 125.725 21.346 61.378 1.00 14.02 876 TYR A O 1
ATOM 1619 N N . GLY A 1 209 ? 124.038 22.820 61.497 1.00 16.07 877 GLY A N 1
ATOM 1620 C CA . GLY A 1 209 ? 123.034 21.775 61.454 1.00 18.26 877 GLY A CA 1
ATOM 1621 C C . GLY A 1 209 ? 123.139 20.954 60.178 1.00 18.31 877 GLY A C 1
ATOM 1622 O O . GLY A 1 209 ? 123.084 19.716 60.212 1.00 18.42 877 GLY A O 1
ATOM 1623 N N . VAL A 1 210 ? 123.303 21.637 59.050 1.00 16.54 878 VAL A N 1
ATOM 1624 C CA . VAL A 1 210 ? 123.412 20.946 57.777 1.00 16.59 878 VAL A CA 1
ATOM 1625 C C . VAL A 1 210 ? 124.698 20.130 57.715 1.00 16.62 878 VAL A C 1
ATOM 1626 O O . VAL A 1 210 ? 124.716 19.029 57.165 1.00 17.21 878 VAL A O 1
ATOM 1630 N N . THR A 1 211 ? 125.770 20.657 58.295 1.00 16.80 879 THR A N 1
ATOM 1631 C CA . THR A 1 211 ? 127.043 19.947 58.285 1.00 17.24 879 THR A CA 1
ATOM 1632 C C . THR A 1 211 ? 126.893 18.625 59.029 1.00 18.24 879 THR A C 1
ATOM 1633 O O . THR A 1 211 ? 127.353 17.579 58.560 1.00 19.17 879 THR A O 1
ATOM 1637 N N . VAL A 1 212 ? 126.237 18.670 60.184 1.00 18.88 880 VAL A N 1
ATOM 1638 C CA . VAL A 1 212 ? 126.008 17.468 60.985 1.00 19.82 880 VAL A CA 1
ATOM 1639 C C . VAL A 1 212 ? 125.187 16.466 60.169 1.00 21.45 880 VAL A C 1
ATOM 1640 O O . VAL A 1 212 ? 125.497 15.272 60.109 1.00 21.36 880 VAL A O 1
ATOM 1644 N N . TRP A 1 213 ? 124.133 16.966 59.535 1.00 23.01 881 TRP A N 1
ATOM 1645 C CA . TRP A 1 213 ? 123.267 16.130 58.718 1.00 22.51 881 TRP A CA 1
ATOM 1646 C C . TRP A 1 213 ? 124.114 15.424 57.650 1.00 23.26 881 TRP A C 1
ATOM 1647 O O . TRP A 1 213 ? 123.998 14.202 57.453 1.00 23.44 881 TRP A O 1
ATOM 1658 N N . GLU A 1 214 ? 124.966 16.188 56.966 1.00 21.30 882 GLU A N 1
ATOM 1659 C CA . GLU A 1 214 ? 125.822 15.604 55.938 1.00 21.56 882 GLU A CA 1
ATOM 1660 C C . GLU A 1 214 ? 126.590 14.438 56.540 1.00 21.68 882 GLU A C 1
ATOM 1661 O O . GLU A 1 214 ? 126.680 13.359 55.944 1.00 21.31 882 GLU A O 1
ATOM 1667 N N . LEU A 1 215 ? 127.146 14.672 57.725 1.00 21.14 883 LEU A N 1
ATOM 1668 C CA . LEU A 1 215 ? 127.919 13.656 58.424 1.00 21.17 883 LEU A CA 1
ATOM 1669 C C . LEU A 1 215 ? 127.062 12.457 58.823 1.00 21.30 883 LEU A C 1
ATOM 1670 O O . LEU A 1 215 ? 127.454 11.310 58.620 1.00 21.93 883 LEU A O 1
ATOM 1675 N N . MET A 1 216 ? 125.884 12.714 59.376 1.00 22.83 884 MET A N 1
ATOM 1676 C CA . MET A 1 216 ? 125.014 11.624 59.790 1.00 23.20 884 MET A CA 1
ATOM 1677 C C . MET A 1 216 ? 124.482 10.808 58.611 1.00 24.01 884 MET A C 1
ATOM 1678 O O . MET A 1 216 ? 124.122 9.638 58.776 1.00 25.23 884 MET A O 1
ATOM 1683 N N . THR A 1 217 ? 124.421 11.416 57.428 1.00 22.50 885 THR A N 1
ATOM 1684 C CA . THR A 1 217 ? 123.941 10.705 56.242 1.00 22.24 885 THR A CA 1
ATOM 1685 C C . THR A 1 217 ? 125.128 10.137 55.473 1.00 21.32 885 THR A C 1
ATOM 1686 O O . THR A 1 217 ? 125.000 9.754 54.309 1.00 20.54 885 THR A O 1
ATOM 1690 N N . PHE A 1 218 ? 126.286 10.107 56.122 1.00 20.70 886 PHE A N 1
ATOM 1691 C CA . PHE A 1 218 ? 127.499 9.597 55.498 1.00 21.07 886 PHE A CA 1
ATOM 1692 C C . PHE A 1 218 ? 127.861 10.284 54.175 1.00 21.83 886 PHE A C 1
ATOM 1693 O O . PHE A 1 218 ? 128.469 9.675 53.293 1.00 22.12 886 PHE A O 1
ATOM 1701 N N . GLY A 1 219 ? 127.483 11.552 54.032 1.00 21.66 887 GLY A N 1
ATOM 1702 C CA . GLY A 1 219 ? 127.826 12.278 52.821 1.00 23.18 887 GLY A CA 1
ATOM 1703 C C . GLY A 1 219 ? 126.739 12.531 51.793 1.00 23.50 887 GLY A C 1
ATOM 1704 O O . GLY A 1 219 ? 127.040 12.872 50.652 1.00 22.88 887 GLY A O 1
ATOM 1705 N N . SER A 1 220 ? 125.480 12.378 52.178 1.00 24.14 888 SER A N 1
ATOM 1706 C CA . SER A 1 220 ? 124.398 12.611 51.239 1.00 25.50 888 SER A CA 1
ATOM 1707 C C . SER A 1 220 ? 124.321 14.094 50.922 1.00 27.22 888 SER A C 1
ATOM 1708 O O . SER A 1 220 ? 124.798 14.924 51.690 1.00 29.15 888 SER A O 1
ATOM 1711 N N . LYS A 1 221 ? 123.721 14.427 49.785 1.00 28.12 889 LYS A N 1
ATOM 1712 C CA . LYS A 1 221 ? 123.579 15.814 49.374 1.00 26.91 889 LYS A CA 1
ATOM 1713 C C . LYS A 1 221 ? 122.294 16.395 49.925 1.00 28.02 889 LYS A C 1
ATOM 1714 O O . LYS A 1 221 ? 121.220 15.826 49.742 1.00 29.93 889 LYS A O 1
ATOM 1720 N N . PRO A 1 222 ? 122.386 17.543 50.609 1.00 28.54 890 PRO A N 1
ATOM 1721 C CA . PRO A 1 222 ? 121.196 18.179 51.179 1.00 29.47 890 PRO A CA 1
ATOM 1722 C C . PRO A 1 222 ? 120.212 18.512 50.065 1.00 31.75 890 PRO A C 1
ATOM 1723 O O . PRO A 1 222 ? 120.610 19.025 49.017 1.00 32.61 890 PRO A O 1
ATOM 1727 N N . TYR A 1 223 ? 118.936 18.219 50.292 1.00 33.38 891 TYR A N 1
ATOM 1728 C CA . TYR A 1 223 ? 117.899 18.521 49.315 1.00 34.03 891 TYR A CA 1
ATOM 1729 C C . TYR A 1 223 ? 118.337 18.063 47.933 1.00 36.72 891 TYR A C 1
ATOM 1730 O O . TYR A 1 223 ? 118.082 18.755 46.945 1.00 37.66 891 TYR A O 1
ATOM 1739 N N . ASP A 1 224 ? 119.012 16.920 47.857 1.00 38.93 892 ASP A N 1
ATOM 1740 C CA . ASP A 1 224 ? 119.473 16.419 46.569 1.00 42.00 892 ASP A CA 1
ATOM 1741 C C . ASP A 1 224 ? 118.397 16.577 45.500 1.00 43.87 892 ASP A C 1
ATOM 1742 O O . ASP A 1 224 ? 117.211 16.324 45.751 1.00 43.39 892 ASP A O 1
ATOM 1747 N N . GLY A 1 225 ? 118.813 17.019 44.316 1.00 44.82 893 GLY A N 1
ATOM 1748 C CA . GLY A 1 225 ? 117.871 17.194 43.226 1.00 45.73 893 GLY A CA 1
ATOM 1749 C C . GLY A 1 225 ? 117.089 18.496 43.216 1.00 46.76 893 GLY A C 1
ATOM 1750 O O . GLY A 1 225 ? 116.872 19.062 42.141 1.00 48.88 893 GLY A O 1
ATOM 1751 N N . ILE A 1 226 ? 116.659 18.976 44.386 1.00 45.69 894 ILE A N 1
ATOM 1752 C CA . ILE A 1 226 ? 115.892 20.222 44.466 1.00 44.38 894 ILE A CA 1
ATOM 1753 C C . ILE A 1 226 ? 116.709 21.424 44.025 1.00 45.26 894 ILE A C 1
ATOM 1754 O O . ILE A 1 226 ? 117.811 21.649 44.516 1.00 46.57 894 ILE A O 1
ATOM 1759 N N . PRO A 1 227 ? 116.170 22.220 43.094 1.00 46.02 895 PRO A N 1
ATOM 1760 C CA . PRO A 1 227 ? 116.849 23.413 42.578 1.00 45.62 895 PRO A CA 1
ATOM 1761 C C . PRO A 1 227 ? 117.090 24.454 43.668 1.00 45.10 895 PRO A C 1
ATOM 1762 O O . PRO A 1 227 ? 116.217 24.704 44.507 1.00 44.72 895 PRO A O 1
ATOM 1766 N N . ALA A 1 228 ? 118.273 25.061 43.644 1.00 44.33 896 ALA A N 1
ATOM 1767 C CA . ALA A 1 228 ? 118.646 26.071 44.629 1.00 43.25 896 ALA A CA 1
ATOM 1768 C C . ALA A 1 228 ? 117.594 27.167 44.756 1.00 42.89 896 ALA A C 1
ATOM 1769 O O . ALA A 1 228 ? 117.321 27.656 45.854 1.00 43.23 896 ALA A O 1
ATOM 1771 N N . SER A 1 229 ? 117.001 27.540 43.628 1.00 42.61 897 SER A N 1
ATOM 1772 C CA . SER A 1 229 ? 115.987 28.586 43.600 1.00 42.66 897 SER A CA 1
ATOM 1773 C C . SER A 1 229 ? 114.679 28.219 44.295 1.00 42.49 897 SER A C 1
ATOM 1774 O O . SER A 1 229 ? 113.864 29.092 44.588 1.00 41.97 897 SER A O 1
ATOM 1777 N N . GLU A 1 230 ? 114.468 26.938 44.563 1.00 42.79 898 GLU A N 1
ATOM 1778 C CA . GLU A 1 230 ? 113.236 26.526 45.224 1.00 44.54 898 GLU A CA 1
ATOM 1779 C C . GLU A 1 230 ? 113.407 26.428 46.745 1.00 43.84 898 GLU A C 1
ATOM 1780 O O . GLU A 1 230 ? 112.429 26.512 47.498 1.00 43.54 898 GLU A O 1
ATOM 1786 N N . ILE A 1 231 ? 114.655 26.260 47.183 1.00 42.13 899 ILE A N 1
ATOM 1787 C CA . ILE A 1 231 ? 114.991 26.124 48.599 1.00 40.33 899 ILE A CA 1
ATOM 1788 C C . ILE A 1 231 ? 114.304 27.123 49.525 1.00 40.51 899 ILE A C 1
ATOM 1789 O O . ILE A 1 231 ? 113.734 26.742 50.548 1.00 40.93 899 ILE A O 1
ATOM 1794 N N . SER A 1 232 ? 114.376 28.399 49.172 1.00 40.92 900 SER A N 1
ATOM 1795 C CA . SER A 1 232 ? 113.756 29.456 49.957 1.00 41.25 900 SER A CA 1
ATOM 1796 C C . SER A 1 232 ? 112.266 29.172 50.215 1.00 42.29 900 SER A C 1
ATOM 1797 O O . SER A 1 232 ? 111.760 29.417 51.316 1.00 42.13 900 SER A O 1
ATOM 1800 N N . SER A 1 233 ? 111.571 28.656 49.198 1.00 42.09 901 SER A N 1
ATOM 1801 C CA . SER A 1 233 ? 110.145 28.332 49.306 1.00 42.89 901 SER A CA 1
ATOM 1802 C C . SER A 1 233 ? 109.919 27.221 50.328 1.00 41.66 901 SER A C 1
ATOM 1803 O O . SER A 1 233 ? 109.185 27.383 51.305 1.00 40.80 901 SER A O 1
ATOM 1806 N N . ILE A 1 234 ? 110.554 26.086 50.071 1.00 40.09 902 ILE A N 1
ATOM 1807 C CA . ILE A 1 234 ? 110.467 24.926 50.933 1.00 39.51 902 ILE A CA 1
ATOM 1808 C C . ILE A 1 234 ? 110.617 25.325 52.401 1.00 40.20 902 ILE A C 1
ATOM 1809 O O . ILE A 1 234 ? 109.747 25.033 53.228 1.00 39.93 902 ILE A O 1
ATOM 1814 N N . LEU A 1 235 ? 111.713 26.009 52.718 1.00 38.72 903 LEU A N 1
ATOM 1815 C CA . LEU A 1 235 ? 111.962 26.434 54.086 1.00 38.06 903 LEU A CA 1
ATOM 1816 C C . LEU A 1 235 ? 110.824 27.265 54.654 1.00 39.13 903 LEU A C 1
ATOM 1817 O O . LEU A 1 235 ? 110.330 26.981 55.743 1.00 38.94 903 LEU A O 1
ATOM 1822 N N . GLU A 1 236 ? 110.405 28.293 53.925 1.00 41.46 904 GLU A N 1
ATOM 1823 C CA . GLU A 1 236 ? 109.305 29.132 54.390 1.00 43.12 904 GLU A CA 1
ATOM 1824 C C . GLU A 1 236 ? 108.074 28.277 54.703 1.00 42.89 904 GLU A C 1
ATOM 1825 O O . GLU A 1 236 ? 107.378 28.516 55.692 1.00 42.59 904 GLU A O 1
ATOM 1831 N N . LYS A 1 237 ? 107.820 27.276 53.861 1.00 42.82 905 LYS A N 1
ATOM 1832 C CA . LYS A 1 237 ? 106.684 26.377 54.047 1.00 43.65 905 LYS A CA 1
ATOM 1833 C C . LYS A 1 237 ? 106.834 25.531 55.312 1.00 43.21 905 LYS A C 1
ATOM 1834 O O . LYS A 1 237 ? 105.892 24.870 55.742 1.00 43.56 905 LYS A O 1
ATOM 1840 N N . GLY A 1 238 ? 108.028 25.542 55.896 1.00 42.04 906 GLY A N 1
ATOM 1841 C CA . GLY A 1 238 ? 108.256 24.784 57.109 1.00 38.50 906 GLY A CA 1
ATOM 1842 C C . GLY A 1 238 ? 109.003 23.477 56.931 1.00 36.76 906 GLY A C 1
ATOM 1843 O O . GLY A 1 238 ? 109.416 22.869 57.912 1.00 37.07 906 GLY A O 1
ATOM 1844 N N . GLU A 1 239 ? 109.180 23.027 55.697 1.00 34.50 907 GLU A N 1
ATOM 1845 C CA . GLU A 1 239 ? 109.893 21.780 55.481 1.00 33.77 907 GLU A CA 1
ATOM 1846 C C . GLU A 1 239 ? 111.373 21.903 55.849 1.00 31.65 907 GLU A C 1
ATOM 1847 O O . GLU A 1 239 ? 111.944 22.992 55.803 1.00 29.94 907 GLU A O 1
ATOM 1853 N N . ARG A 1 240 ? 111.971 20.774 56.229 1.00 29.90 908 ARG A N 1
ATOM 1854 C CA . ARG A 1 240 ? 113.384 20.699 56.609 1.00 27.94 908 ARG A CA 1
ATOM 1855 C C . ARG A 1 240 ? 113.983 19.370 56.154 1.00 26.37 908 ARG A C 1
ATOM 1856 O O . ARG A 1 240 ? 113.268 18.497 55.666 1.00 27.32 908 ARG A O 1
ATOM 1864 N N . LEU A 1 241 ? 115.295 19.223 56.314 1.00 24.71 909 LEU A N 1
ATOM 1865 C CA . LEU A 1 241 ? 115.986 17.991 55.937 1.00 22.55 909 LEU A CA 1
ATOM 1866 C C . LEU A 1 241 ? 115.451 16.809 56.760 1.00 21.15 909 LEU A C 1
ATOM 1867 O O . LEU A 1 241 ? 115.044 16.964 57.914 1.00 21.26 909 LEU A O 1
ATOM 1872 N N . PRO A 1 242 ? 115.432 15.609 56.171 1.00 20.04 910 PRO A N 1
ATOM 1873 C CA . PRO A 1 242 ? 114.933 14.410 56.860 1.00 19.98 910 PRO A CA 1
ATOM 1874 C C . PRO A 1 242 ? 115.795 13.885 58.006 1.00 19.96 910 PRO A C 1
ATOM 1875 O O . PRO A 1 242 ? 116.983 14.188 58.092 1.00 19.49 910 PRO A O 1
ATOM 1879 N N . GLN A 1 243 ? 115.178 13.094 58.882 1.00 21.17 911 GLN A N 1
ATOM 1880 C CA . GLN A 1 243 ? 115.876 12.496 60.021 1.00 20.63 911 GLN A CA 1
ATOM 1881 C C . GLN A 1 243 ? 116.778 11.376 59.488 1.00 19.90 911 GLN A C 1
ATOM 1882 O O . GLN A 1 243 ? 116.302 10.431 58.870 1.00 20.45 911 GLN A O 1
ATOM 1888 N N . PRO A 1 244 ? 118.098 11.483 59.698 1.00 20.01 912 PRO A N 1
ATOM 1889 C CA . PRO A 1 244 ? 119.011 10.439 59.208 1.00 21.76 912 PRO A CA 1
ATOM 1890 C C . PRO A 1 244 ? 118.784 9.087 59.896 1.00 22.95 912 PRO A C 1
ATOM 1891 O O . PRO A 1 244 ? 118.740 9.008 61.125 1.00 24.21 912 PRO A O 1
ATOM 1895 N N . PRO A 1 245 ? 118.653 8.008 59.109 1.00 23.49 913 PRO A N 1
ATOM 1896 C CA . PRO A 1 245 ? 118.434 6.627 59.564 1.00 23.61 913 PRO A CA 1
ATOM 1897 C C . PRO A 1 245 ? 119.134 6.220 60.867 1.00 23.92 913 PRO A C 1
ATOM 1898 O O . PRO A 1 245 ? 118.521 5.590 61.729 1.00 24.96 913 PRO A O 1
ATOM 1902 N N . ILE A 1 246 ? 120.408 6.576 61.018 1.00 21.81 914 ILE A N 1
ATOM 1903 C CA . ILE A 1 246 ? 121.137 6.205 62.223 1.00 19.88 914 ILE A CA 1
ATOM 1904 C C . ILE A 1 246 ? 120.856 7.117 63.407 1.00 20.91 914 ILE A C 1
ATOM 1905 O O . ILE A 1 246 ? 121.317 6.854 64.514 1.00 23.47 914 ILE A O 1
ATOM 1910 N N . CYS A 1 247 ? 120.091 8.176 63.196 1.00 20.34 915 CYS A N 1
ATOM 1911 C CA . CYS A 1 247 ? 119.839 9.117 64.277 1.00 21.60 915 CYS A CA 1
ATOM 1912 C C . CYS A 1 247 ? 118.653 8.841 65.186 1.00 19.96 915 CYS A C 1
ATOM 1913 O O . CYS A 1 247 ? 117.587 8.429 64.737 1.00 21.68 915 CYS A O 1
ATOM 1916 N N . THR A 1 248 ? 118.855 9.082 66.476 1.00 18.18 916 THR A N 1
ATOM 1917 C CA . THR A 1 248 ? 117.798 8.932 67.458 1.00 17.37 916 THR A CA 1
ATOM 1918 C C . THR A 1 248 ? 117.103 10.283 67.444 1.00 17.00 916 THR A C 1
ATOM 1919 O O . THR A 1 248 ? 117.631 11.235 66.886 1.00 17.48 916 THR A O 1
ATOM 1923 N N . ILE A 1 249 ? 115.931 10.381 68.054 1.00 17.39 917 ILE A N 1
ATOM 1924 C CA . ILE A 1 249 ? 115.220 11.650 68.054 1.00 17.58 917 ILE A CA 1
ATOM 1925 C C . ILE A 1 249 ? 116.031 12.719 68.774 1.00 18.07 917 ILE A C 1
ATOM 1926 O O . ILE A 1 249 ? 115.874 13.915 68.509 1.00 17.62 917 ILE A O 1
ATOM 1931 N N . ASP A 1 250 ? 116.908 12.275 69.670 1.00 18.70 918 ASP A N 1
ATOM 1932 C CA . ASP A 1 250 ? 117.764 13.179 70.428 1.00 19.15 918 ASP A CA 1
ATOM 1933 C C . ASP A 1 250 ? 118.656 13.983 69.496 1.00 20.61 918 ASP A C 1
ATOM 1934 O O . ASP A 1 250 ? 118.688 15.212 69.560 1.00 19.78 918 ASP A O 1
ATOM 1939 N N . VAL A 1 251 ? 119.390 13.288 68.632 1.00 21.59 919 VAL A N 1
ATOM 1940 C CA . VAL A 1 251 ? 120.276 13.970 67.702 1.00 22.82 919 VAL A CA 1
ATOM 1941 C C . VAL A 1 251 ? 119.504 14.795 66.671 1.00 24.06 919 VAL A C 1
ATOM 1942 O O . VAL A 1 251 ? 119.818 15.969 66.442 1.00 25.10 919 VAL A O 1
ATOM 1946 N N . TYR A 1 252 ? 118.482 14.200 66.066 1.00 23.08 920 TYR A N 1
ATOM 1947 C CA . TYR A 1 252 ? 117.691 14.915 65.073 1.00 23.17 920 TYR A CA 1
ATOM 1948 C C . TYR A 1 252 ? 117.121 16.207 65.636 1.00 22.87 920 TYR A C 1
ATOM 1949 O O . TYR A 1 252 ? 117.026 17.204 64.931 1.00 21.79 920 TYR A O 1
ATOM 1958 N N . MET A 1 253 ? 116.726 16.159 66.905 1.00 23.48 921 MET A N 1
ATOM 1959 C CA . MET A 1 253 ? 116.150 17.294 67.618 1.00 25.28 921 MET A CA 1
ATOM 1960 C C . MET A 1 253 ? 117.141 18.468 67.621 1.00 25.28 921 MET A C 1
ATOM 1961 O O . MET A 1 253 ? 116.760 19.622 67.413 1.00 24.36 921 MET A O 1
ATOM 1966 N N . ILE A 1 254 ? 118.415 18.168 67.870 1.00 24.97 922 ILE A N 1
ATOM 1967 C CA . ILE A 1 254 ? 119.453 19.195 67.878 1.00 24.31 922 ILE A CA 1
ATOM 1968 C C . ILE A 1 254 ? 119.562 19.822 66.483 1.00 23.65 922 ILE A C 1
ATOM 1969 O O . ILE A 1 254 ? 119.644 21.038 66.348 1.00 22.73 922 ILE A O 1
ATOM 1974 N N . MET A 1 255 ? 119.566 18.995 65.447 1.00 22.67 923 MET A N 1
ATOM 1975 C CA . MET A 1 255 ? 119.636 19.519 64.092 1.00 24.01 923 MET A CA 1
ATOM 1976 C C . MET A 1 255 ? 118.449 20.443 63.838 1.00 24.80 923 MET A C 1
ATOM 1977 O O . MET A 1 255 ? 118.609 21.572 63.362 1.00 24.54 923 MET A O 1
ATOM 1982 N N . VAL A 1 256 ? 117.254 19.955 64.165 1.00 25.16 924 VAL A N 1
ATOM 1983 C CA . VAL A 1 256 ? 116.030 20.715 63.948 1.00 25.06 924 VAL A CA 1
ATOM 1984 C C . VAL A 1 256 ? 116.075 22.078 64.633 1.00 25.39 924 VAL A C 1
ATOM 1985 O O . VAL A 1 256 ? 115.706 23.089 64.028 1.00 24.75 924 VAL A O 1
ATOM 1989 N N . LYS A 1 257 ? 116.538 22.120 65.879 1.00 24.47 925 LYS A N 1
ATOM 1990 C CA . LYS A 1 257 ? 116.612 23.393 66.584 1.00 24.26 925 LYS A CA 1
ATOM 1991 C C . LYS A 1 257 ? 117.524 24.361 65.828 1.00 25.19 925 LYS A C 1
ATOM 1992 O O . LYS A 1 257 ? 117.318 25.583 65.850 1.00 23.78 925 LYS A O 1
ATOM 1998 N N . CYS A 1 258 ? 118.528 23.806 65.149 1.00 23.63 926 CYS A N 1
ATOM 1999 C CA . CYS A 1 258 ? 119.455 24.611 64.367 1.00 21.34 926 CYS A CA 1
ATOM 2000 C C . CYS A 1 258 ? 118.765 25.219 63.154 1.00 21.76 926 CYS A C 1
ATOM 2001 O O . CYS A 1 258 ? 119.270 26.178 62.576 1.00 22.02 926 CYS A O 1
ATOM 2004 N N . TRP A 1 259 ? 117.610 24.669 62.776 1.00 21.12 927 TRP A N 1
ATOM 2005 C CA . TRP A 1 259 ? 116.881 25.176 61.623 1.00 19.75 927 TRP A CA 1
ATOM 2006 C C . TRP A 1 259 ? 115.592 25.936 61.943 1.00 21.73 927 TRP A C 1
ATOM 2007 O O . TRP A 1 259 ? 114.693 26.028 61.108 1.00 22.53 927 TRP A O 1
ATOM 2018 N N . MET A 1 260 ? 115.501 26.490 63.145 1.00 22.75 928 MET A N 1
ATOM 2019 C CA . MET A 1 260 ? 114.331 27.266 63.521 1.00 24.68 928 MET A CA 1
ATOM 2020 C C . MET A 1 260 ? 114.361 28.572 62.725 1.00 26.14 928 MET A C 1
ATOM 2021 O O . MET A 1 260 ? 115.439 29.077 62.386 1.00 27.02 928 MET A O 1
ATOM 2026 N N . ILE A 1 261 ? 113.182 29.121 62.439 1.00 26.21 929 ILE A N 1
ATOM 2027 C CA . ILE A 1 261 ? 113.073 30.373 61.704 1.00 24.61 929 ILE A CA 1
ATOM 2028 C C . ILE A 1 261 ? 113.680 31.499 62.542 1.00 24.23 929 ILE A C 1
ATOM 2029 O O . ILE A 1 261 ? 114.338 32.383 62.005 1.00 24.01 929 ILE A O 1
ATOM 2034 N N . ASP A 1 262 ? 113.449 31.456 63.854 1.00 23.44 930 ASP A N 1
ATOM 2035 C CA . ASP A 1 262 ? 113.963 32.470 64.774 1.00 23.61 930 ASP A CA 1
ATOM 2036 C C . ASP A 1 262 ? 115.407 32.218 65.222 1.00 24.83 930 ASP A C 1
ATOM 2037 O O . ASP A 1 262 ? 115.653 31.454 66.161 1.00 25.05 930 ASP A O 1
ATOM 2042 N N . ALA A 1 263 ? 116.350 32.890 64.567 1.00 24.89 931 ALA A N 1
ATOM 2043 C CA . ALA A 1 263 ? 117.776 32.755 64.864 1.00 25.66 931 ALA A CA 1
ATOM 2044 C C . ALA A 1 263 ? 118.149 32.625 66.354 1.00 26.40 931 ALA A C 1
ATOM 2045 O O . ALA A 1 263 ? 118.863 31.690 66.741 1.00 25.67 931 ALA A O 1
ATOM 2047 N N . ASP A 1 264 ? 117.677 33.554 67.183 1.00 26.51 932 ASP A N 1
ATOM 2048 C CA . ASP A 1 264 ? 117.997 33.522 68.610 1.00 28.31 932 ASP A CA 1
ATOM 2049 C C . ASP A 1 264 ? 117.439 32.304 69.319 1.00 28.64 932 ASP A C 1
ATOM 2050 O O . ASP A 1 264 ? 117.792 32.044 70.467 1.00 28.98 932 ASP A O 1
ATOM 2055 N N . SER A 1 265 ? 116.563 31.564 68.640 1.00 28.30 933 SER A N 1
ATOM 2056 C CA . SER A 1 265 ? 115.978 30.352 69.214 1.00 28.20 933 SER A CA 1
ATOM 2057 C C . SER A 1 265 ? 116.921 29.167 69.010 1.00 27.55 933 SER A C 1
ATOM 2058 O O . SER A 1 265 ? 116.956 28.237 69.817 1.00 28.56 933 SER A O 1
ATOM 2061 N N . ARG A 1 266 ? 117.682 29.200 67.924 1.00 25.22 934 ARG A N 1
ATOM 2062 C CA . ARG A 1 266 ? 118.625 28.132 67.645 1.00 24.68 934 ARG A CA 1
ATOM 2063 C C . ARG A 1 266 ? 119.618 28.062 68.792 1.00 23.76 934 ARG A C 1
ATOM 2064 O O . ARG A 1 266 ? 119.779 29.022 69.545 1.00 25.68 934 ARG A O 1
ATOM 2072 N N . PRO A 1 267 ? 120.286 26.916 68.957 1.00 22.59 935 PRO A N 1
ATOM 2073 C CA . PRO A 1 267 ? 121.251 26.817 70.052 1.00 21.06 935 PRO A CA 1
ATOM 2074 C C . PRO A 1 267 ? 122.541 27.576 69.784 1.00 21.73 935 PRO A C 1
ATOM 2075 O O . PRO A 1 267 ? 122.811 27.989 68.652 1.00 20.10 935 PRO A O 1
ATOM 2079 N N . LYS A 1 268 ? 123.318 27.766 70.847 1.00 22.40 936 LYS A N 1
ATOM 2080 C CA . LYS A 1 268 ? 124.611 28.432 70.785 1.00 21.00 936 LYS A CA 1
ATOM 2081 C C . LYS A 1 268 ? 125.652 27.336 70.625 1.00 20.32 936 LYS A C 1
ATOM 2082 O O . LYS A 1 268 ? 125.449 26.206 71.070 1.00 19.98 936 LYS A O 1
ATOM 2088 N N . PHE A 1 269 ? 126.769 27.657 69.995 1.00 19.05 937 PHE A N 1
ATOM 2089 C CA . PHE A 1 269 ? 127.814 26.664 69.832 1.00 19.23 937 PHE A CA 1
ATOM 2090 C C . PHE A 1 269 ? 128.240 26.110 71.188 1.00 19.48 937 PHE A C 1
ATOM 2091 O O . PHE A 1 269 ? 128.424 24.902 71.332 1.00 19.82 937 PHE A O 1
ATOM 2099 N N . ARG A 1 270 ? 128.387 26.979 72.185 1.00 20.29 938 ARG A N 1
ATOM 2100 C CA . ARG A 1 270 ? 128.774 26.514 73.512 1.00 22.93 938 ARG A CA 1
ATOM 2101 C C . ARG A 1 270 ? 127.807 25.434 74.021 1.00 22.50 938 ARG A C 1
ATOM 2102 O O . ARG A 1 270 ? 128.234 24.461 74.635 1.00 23.05 938 ARG A O 1
ATOM 2110 N N . GLU A 1 271 ? 126.512 25.591 73.754 1.00 22.22 939 GLU A N 1
ATOM 2111 C CA . GLU A 1 271 ? 125.525 24.591 74.177 1.00 22.50 939 GLU A CA 1
ATOM 2112 C C . GLU A 1 271 ? 125.727 23.326 73.336 1.00 21.56 939 GLU A C 1
ATOM 2113 O O . GLU A 1 271 ? 125.694 22.204 73.847 1.00 21.81 939 GLU A O 1
ATOM 2119 N N . LEU A 1 272 ? 125.938 23.517 72.040 1.00 20.46 940 LEU A N 1
ATOM 2120 C CA . LEU A 1 272 ? 126.165 22.400 71.139 1.00 18.84 940 LEU A CA 1
ATOM 2121 C C . LEU A 1 272 ? 127.327 21.535 71.635 1.00 18.06 940 LEU A C 1
ATOM 2122 O O . LEU A 1 272 ? 127.222 20.305 71.685 1.00 17.24 940 LEU A O 1
ATOM 2127 N N . ILE A 1 273 ? 128.428 22.180 72.008 1.00 15.83 941 ILE A N 1
ATOM 2128 C CA . ILE A 1 273 ? 129.593 21.467 72.506 1.00 14.89 941 ILE A CA 1
ATOM 2129 C C . ILE A 1 273 ? 129.190 20.592 73.686 1.00 15.07 941 ILE A C 1
ATOM 2130 O O . ILE A 1 273 ? 129.544 19.418 73.753 1.00 14.76 941 ILE A O 1
ATOM 2135 N N . ILE A 1 274 ? 128.443 21.172 74.617 1.00 15.73 942 ILE A N 1
ATOM 2136 C CA . ILE A 1 274 ? 127.986 20.441 75.795 1.00 16.74 942 ILE A CA 1
ATOM 2137 C C . ILE A 1 274 ? 127.107 19.230 75.436 1.00 18.99 942 ILE A C 1
ATOM 2138 O O . ILE A 1 274 ? 127.367 18.103 75.892 1.00 16.25 942 ILE A O 1
ATOM 2143 N N . GLU A 1 275 ? 126.079 19.467 74.617 1.00 19.80 943 GLU A N 1
ATOM 2144 C CA . GLU A 1 275 ? 125.157 18.417 74.203 1.00 21.87 943 GLU A CA 1
ATOM 2145 C C . GLU A 1 275 ? 125.842 17.211 73.597 1.00 23.17 943 GLU A C 1
ATOM 2146 O O . GLU A 1 275 ? 125.619 16.080 74.038 1.00 23.55 943 GLU A O 1
ATOM 2152 N N . PHE A 1 276 ? 126.670 17.448 72.583 1.00 22.71 944 PHE A N 1
ATOM 2153 C CA . PHE A 1 276 ? 127.369 16.364 71.914 1.00 23.14 944 PHE A CA 1
ATOM 2154 C C . PHE A 1 276 ? 128.444 15.706 72.771 1.00 23.81 944 PHE A C 1
ATOM 2155 O O . PHE A 1 276 ? 128.751 14.530 72.576 1.00 23.34 944 PHE A O 1
ATOM 2163 N N . SER A 1 277 ? 129.018 16.451 73.714 1.00 24.91 945 SER A N 1
ATOM 2164 C CA . SER A 1 277 ? 130.028 15.876 74.608 1.00 26.10 945 SER A CA 1
ATOM 2165 C C . SER A 1 277 ? 129.366 14.771 75.417 1.00 24.60 945 SER A C 1
ATOM 2166 O O . SER A 1 277 ? 129.868 13.646 75.473 1.00 24.17 945 SER A O 1
ATOM 2169 N N . LYS A 1 278 ? 128.244 15.112 76.049 1.00 23.22 946 LYS A N 1
ATOM 2170 C CA . LYS A 1 278 ? 127.476 14.160 76.846 1.00 22.49 946 LYS A CA 1
ATOM 2171 C C . LYS A 1 278 ? 127.164 12.917 76.008 1.00 23.60 946 LYS A C 1
ATOM 2172 O O . LYS A 1 278 ? 127.397 11.786 76.440 1.00 23.80 946 LYS A O 1
ATOM 2178 N N . MET A 1 279 ? 126.645 13.126 74.804 1.00 22.39 947 MET A N 1
ATOM 2179 C CA . MET A 1 279 ? 126.317 12.004 73.948 1.00 24.22 947 MET A CA 1
ATOM 2180 C C . MET A 1 279 ? 127.550 11.164 73.577 1.00 25.90 947 MET A C 1
ATOM 2181 O O . MET A 1 279 ? 127.456 9.945 73.403 1.00 25.92 947 MET A O 1
ATOM 2186 N N . ALA A 1 280 ? 128.711 11.799 73.476 1.00 25.84 948 ALA A N 1
ATOM 2187 C CA . ALA A 1 280 ? 129.915 11.060 73.117 1.00 26.69 948 ALA A CA 1
ATOM 2188 C C . ALA A 1 280 ? 130.285 10.038 74.189 1.00 26.76 948 ALA A C 1
ATOM 2189 O O . ALA A 1 280 ? 131.022 9.089 73.921 1.00 25.59 948 ALA A O 1
ATOM 2191 N N . ARG A 1 281 ? 129.771 10.238 75.399 1.00 27.67 949 ARG A N 1
ATOM 2192 C CA . ARG A 1 281 ? 130.060 9.340 76.512 1.00 30.11 949 ARG A CA 1
ATOM 2193 C C . ARG A 1 281 ? 129.279 8.030 76.444 1.00 29.22 949 ARG A C 1
ATOM 2194 O O . ARG A 1 281 ? 129.558 7.101 77.197 1.00 29.52 949 ARG A O 1
ATOM 2202 N N . ASP A 1 282 ? 128.299 7.967 75.549 1.00 27.82 950 ASP A N 1
ATOM 2203 C CA . ASP A 1 282 ? 127.484 6.771 75.374 1.00 27.01 950 ASP A CA 1
ATOM 2204 C C . ASP A 1 282 ? 126.959 6.801 73.936 1.00 27.08 950 ASP A C 1
ATOM 2205 O O . ASP A 1 282 ? 125.753 6.825 73.687 1.00 27.15 950 ASP A O 1
ATOM 2210 N N . PRO A 1 283 ? 127.881 6.786 72.967 1.00 27.45 951 PRO A N 1
ATOM 2211 C CA . PRO A 1 283 ? 127.638 6.822 71.523 1.00 27.44 951 PRO A CA 1
ATOM 2212 C C . PRO A 1 283 ? 126.490 5.990 70.968 1.00 27.50 951 PRO A C 1
ATOM 2213 O O . PRO A 1 283 ? 125.568 6.532 70.358 1.00 27.18 951 PRO A O 1
ATOM 2217 N N . GLN A 1 284 ? 126.547 4.674 71.164 1.00 26.64 952 GLN A N 1
ATOM 2218 C CA . GLN A 1 284 ? 125.517 3.793 70.625 1.00 25.75 952 GLN A CA 1
ATOM 2219 C C . GLN A 1 284 ? 124.091 4.078 71.115 1.00 24.94 952 GLN A C 1
ATOM 2220 O O . GLN A 1 284 ? 123.113 3.536 70.589 1.00 24.13 952 GLN A O 1
ATOM 2226 N N . ARG A 1 285 ? 123.975 4.951 72.105 1.00 23.12 953 ARG A N 1
ATOM 2227 C CA . ARG A 1 285 ? 122.674 5.321 72.636 1.00 22.00 953 ARG A CA 1
ATOM 2228 C C . ARG A 1 285 ? 122.024 6.456 71.825 1.00 21.96 953 ARG A C 1
ATOM 2229 O O . ARG A 1 285 ? 120.829 6.728 71.958 1.00 21.84 953 ARG A O 1
ATOM 2237 N N . TYR A 1 286 ? 122.809 7.123 70.989 1.00 19.21 954 TYR A N 1
ATOM 2238 C CA . TYR A 1 286 ? 122.281 8.229 70.222 1.00 18.53 954 TYR A CA 1
ATOM 2239 C C . TYR A 1 286 ? 122.378 8.000 68.730 1.00 19.46 954 TYR A C 1
ATOM 2240 O O . TYR A 1 286 ? 121.638 8.605 67.955 1.00 20.69 954 TYR A O 1
ATOM 2249 N N . LEU A 1 287 ? 123.295 7.132 68.325 1.00 18.75 955 LEU A N 1
ATOM 2250 C CA . LEU A 1 287 ? 123.431 6.790 66.917 1.00 19.49 955 LEU A CA 1
ATOM 2251 C C . LEU A 1 287 ? 123.371 5.269 66.850 1.00 19.17 955 LEU A C 1
ATOM 2252 O O . LEU A 1 287 ? 124.187 4.586 67.450 1.00 20.28 955 LEU A O 1
ATOM 2257 N N . VAL A 1 288 ? 122.376 4.741 66.151 1.00 20.22 956 VAL A N 1
ATOM 2258 C CA . VAL A 1 288 ? 122.210 3.300 66.032 1.00 21.12 956 VAL A CA 1
ATOM 2259 C C . VAL A 1 288 ? 122.788 2.857 64.686 1.00 23.84 956 VAL A C 1
ATOM 2260 O O . VAL A 1 288 ? 122.073 2.788 63.684 1.00 23.79 956 VAL A O 1
ATOM 2264 N N . ILE A 1 289 ? 124.088 2.556 64.685 1.00 25.66 957 ILE A N 1
ATOM 2265 C CA . ILE A 1 289 ? 124.809 2.155 63.478 1.00 27.10 957 ILE A CA 1
ATOM 2266 C C . ILE A 1 289 ? 125.144 0.666 63.369 1.00 30.37 957 ILE A C 1
ATOM 2267 O O . ILE A 1 289 ? 125.717 0.077 64.290 1.00 29.63 957 ILE A O 1
ATOM 2272 N N . GLN A 1 290 ? 124.809 0.068 62.227 1.00 33.10 958 GLN A N 1
ATOM 2273 C CA . GLN A 1 290 ? 125.094 -1.348 62.005 1.00 36.26 958 GLN A CA 1
ATOM 2274 C C . GLN A 1 290 ? 126.588 -1.621 61.986 1.00 36.81 958 GLN A C 1
ATOM 2275 O O . GLN A 1 290 ? 127.346 -0.893 61.348 1.00 38.42 958 GLN A O 1
ATOM 2281 N N . GLY A 1 291 ? 127.003 -2.678 62.679 1.00 36.75 959 GLY A N 1
ATOM 2282 C CA . GLY A 1 291 ? 128.409 -3.033 62.722 1.00 36.32 959 GLY A CA 1
ATOM 2283 C C . GLY A 1 291 ? 129.266 -1.967 63.372 1.00 36.71 959 GLY A C 1
ATOM 2284 O O . GLY A 1 291 ? 130.474 -1.922 63.156 1.00 36.91 959 GLY A O 1
ATOM 2285 N N . ASP A 1 292 ? 128.639 -1.115 64.178 1.00 36.09 960 ASP A N 1
ATOM 2286 C CA . ASP A 1 292 ? 129.339 -0.032 64.859 1.00 37.97 960 ASP A CA 1
ATOM 2287 C C . ASP A 1 292 ? 130.372 -0.545 65.859 1.00 39.72 960 ASP A C 1
ATOM 2288 O O . ASP A 1 292 ? 131.293 0.176 66.243 1.00 40.08 960 ASP A O 1
ATOM 2293 N N . GLU A 1 293 ? 130.228 -1.800 66.261 1.00 42.13 961 GLU A N 1
ATOM 2294 C CA . GLU A 1 293 ? 131.138 -2.402 67.228 1.00 45.10 961 GLU A CA 1
ATOM 2295 C C . GLU A 1 293 ? 132.522 -2.727 66.666 1.00 47.73 961 GLU A C 1
ATOM 2296 O O . GLU A 1 293 ? 133.512 -2.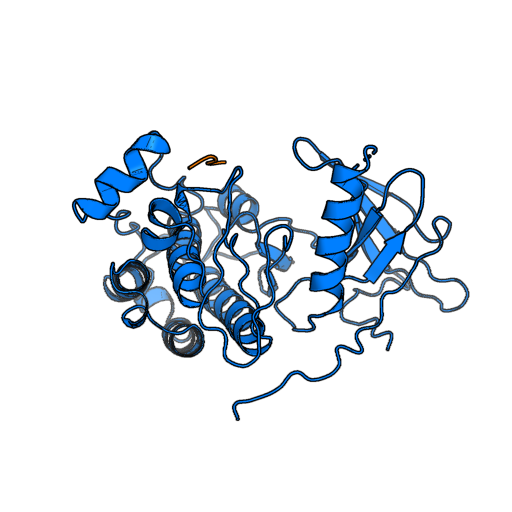704 67.398 1.00 47.09 961 GLU A O 1
ATOM 2302 N N . ARG A 1 294 ? 132.595 -3.024 65.372 1.00 51.04 962 ARG A N 1
ATOM 2303 C CA . ARG A 1 294 ? 133.869 -3.374 64.759 1.00 55.15 962 ARG A CA 1
ATOM 2304 C C . ARG A 1 294 ? 134.417 -2.335 63.781 1.00 58.40 962 ARG A C 1
ATOM 2305 O O . ARG A 1 294 ? 135.258 -2.657 62.940 1.00 59.18 962 ARG A O 1
ATOM 2307 N N . MET A 1 295 ? 133.959 -1.092 63.889 1.00 61.84 963 MET A N 1
ATOM 2308 C CA . MET A 1 295 ? 134.432 -0.044 62.989 1.00 64.43 963 MET A CA 1
ATOM 2309 C C . MET A 1 295 ? 135.623 0.715 63.559 1.00 67.41 963 MET A C 1
ATOM 2310 O O . MET A 1 295 ? 135.565 1.243 64.671 1.00 68.42 963 MET A O 1
ATOM 2315 N N . HIS A 1 296 ? 136.703 0.761 62.783 1.00 70.22 964 HIS A N 1
ATOM 2316 C CA . HIS A 1 296 ? 137.927 1.451 63.185 1.00 72.47 964 HIS A CA 1
ATOM 2317 C C . HIS A 1 296 ? 138.484 2.261 62.013 1.00 73.62 964 HIS A C 1
ATOM 2318 O O . HIS A 1 296 ? 138.252 1.931 60.846 1.00 73.22 964 HIS A O 1
ATOM 2325 N N . LEU A 1 297 ? 139.216 3.323 62.330 1.00 74.84 965 LEU A N 1
ATOM 2326 C CA . LEU A 1 297 ? 139.811 4.172 61.307 1.00 76.61 965 LEU A CA 1
ATOM 2327 C C . LEU A 1 297 ? 141.313 4.329 61.540 1.00 78.24 965 LEU A C 1
ATOM 2328 O O . LEU A 1 297 ? 141.751 4.616 62.657 1.00 78.99 965 LEU A O 1
ATOM 2333 N N . PRO A 1 298 ? 142.121 4.133 60.482 1.00 79.32 966 PRO A N 1
ATOM 2334 C CA . PRO A 1 298 ? 143.586 4.239 60.517 1.00 79.83 966 PRO A CA 1
ATOM 2335 C C . PRO A 1 298 ? 144.129 5.550 61.097 1.00 80.19 966 PRO A C 1
ATOM 2336 O O . PRO A 1 298 ? 143.419 6.272 61.797 1.00 80.87 966 PRO A O 1
ATOM 2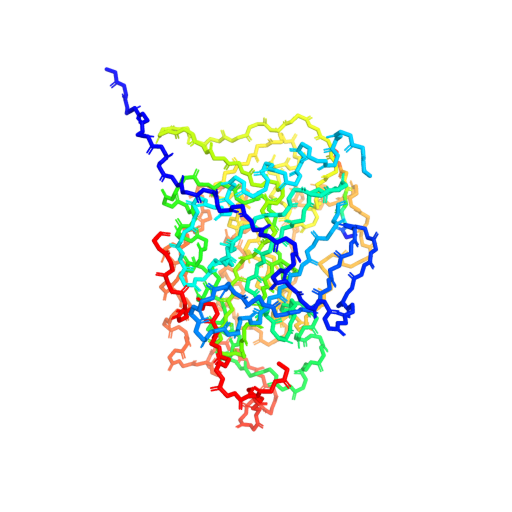340 N N . SER A 1 299 ? 145.394 5.848 60.806 1.00 80.14 967 SER A N 1
ATOM 2341 C CA . SER A 1 299 ? 146.034 7.065 61.304 1.00 79.62 967 SER A CA 1
ATOM 2342 C C . SER A 1 299 ? 147.243 7.446 60.454 1.00 79.63 967 SER A C 1
ATOM 2343 O O . SER A 1 299 ? 148.387 7.173 60.822 1.00 79.82 967 SER A O 1
ATOM 2346 N N . GLU A 1 313 ? 159.120 14.256 53.265 1.00 90.93 981 GLU A N 1
ATOM 2347 C CA . GLU A 1 313 ? 159.656 13.417 52.201 1.00 91.21 981 GLU A CA 1
ATOM 2348 C C . GLU A 1 313 ? 160.335 12.200 52.815 1.00 91.06 981 GLU A C 1
ATOM 2349 O O . GLU A 1 313 ? 160.193 11.075 52.327 1.00 90.69 981 GLU A O 1
ATOM 2355 N N . ASP A 1 314 ? 161.074 12.443 53.893 1.00 90.78 982 ASP A N 1
ATOM 2356 C CA . ASP A 1 314 ? 161.775 11.386 54.609 1.00 90.25 982 ASP A CA 1
ATOM 2357 C C . ASP A 1 314 ? 161.644 11.598 56.115 1.00 89.00 982 ASP A C 1
ATOM 2358 O O . ASP A 1 314 ? 162.249 12.509 56.683 1.00 88.66 982 ASP A O 1
ATOM 2363 N N . MET A 1 315 ? 160.832 10.754 56.746 1.00 86.97 983 MET A N 1
ATOM 2364 C CA . MET A 1 315 ? 160.599 10.821 58.183 1.00 84.67 983 MET A CA 1
ATOM 2365 C C . MET A 1 315 ? 161.913 10.876 58.948 1.00 82.11 983 MET A C 1
ATOM 2366 O O . MET A 1 315 ? 162.607 9.869 59.071 1.00 82.80 983 MET A O 1
ATOM 2371 N N . ASP A 1 316 ? 162.248 12.055 59.459 1.00 78.12 984 ASP A N 1
ATOM 2372 C CA . ASP A 1 316 ? 163.477 12.247 60.222 1.00 74.52 984 ASP A CA 1
ATOM 2373 C C . ASP A 1 316 ? 163.330 13.507 61.057 1.00 71.27 984 ASP A C 1
ATOM 2374 O O . ASP A 1 316 ? 163.250 13.449 62.283 1.00 71.66 984 ASP A O 1
ATOM 2379 N N . ASP A 1 317 ? 163.298 14.645 60.373 1.00 66.79 985 ASP A N 1
ATOM 2380 C CA . ASP A 1 317 ? 163.149 15.937 61.024 1.00 61.84 985 ASP A CA 1
ATOM 2381 C C . ASP A 1 317 ? 161.790 16.516 60.668 1.00 57.58 985 ASP A C 1
ATOM 2382 O O . ASP A 1 317 ? 161.570 17.724 60.764 1.00 57.29 985 ASP A O 1
ATOM 2387 N N . VAL A 1 318 ? 160.883 15.648 60.239 1.00 51.81 986 VAL A N 1
ATOM 2388 C CA . VAL A 1 318 ? 159.546 16.078 59.877 1.00 46.98 986 VAL A CA 1
ATOM 2389 C C . VAL A 1 318 ? 158.788 16.431 61.143 1.00 43.88 986 VAL A C 1
ATOM 2390 O O . VAL A 1 318 ? 158.750 15.654 62.091 1.00 44.26 986 VAL A O 1
ATOM 2394 N N . VAL A 1 319 ? 158.203 17.620 61.156 1.00 39.56 987 VAL A N 1
ATOM 2395 C CA . VAL A 1 319 ? 157.443 18.088 62.302 1.00 35.09 987 VAL A CA 1
ATOM 2396 C C . VAL A 1 319 ? 156.130 18.659 61.796 1.00 32.87 987 VAL A C 1
ATOM 2397 O O . VAL A 1 319 ? 156.116 19.475 60.872 1.00 32.12 987 VAL A O 1
ATOM 2401 N N . ASP A 1 320 ? 155.024 18.220 62.387 1.00 29.91 988 ASP A N 1
ATOM 2402 C CA . ASP A 1 320 ? 153.718 18.724 61.983 1.00 27.81 988 ASP A CA 1
ATOM 2403 C C . ASP A 1 320 ? 153.625 20.193 62.391 1.00 26.46 988 ASP A C 1
ATOM 2404 O O . ASP A 1 320 ? 154.227 20.605 63.379 1.00 24.51 988 ASP A O 1
ATOM 2409 N N . ALA A 1 321 ? 152.870 20.979 61.633 1.00 25.61 989 ALA A N 1
ATOM 2410 C CA . ALA A 1 321 ? 152.727 22.395 61.932 1.00 26.41 989 ALA A CA 1
ATOM 2411 C C . ALA A 1 321 ? 152.284 22.631 63.375 1.00 27.53 989 ALA A C 1
ATOM 2412 O O . ALA A 1 321 ? 152.672 23.632 63.986 1.00 28.62 989 ALA A O 1
ATOM 2414 N N . ASP A 1 322 ? 151.490 21.717 63.936 1.00 26.56 990 ASP A N 1
ATOM 2415 C CA . ASP A 1 322 ? 151.033 21.902 65.314 1.00 26.82 990 ASP A CA 1
ATOM 2416 C C . ASP A 1 322 ? 152.149 21.825 66.351 1.00 25.60 990 ASP A C 1
ATOM 2417 O O . ASP A 1 322 ? 151.937 22.139 67.512 1.00 25.39 990 ASP A O 1
ATOM 2422 N N . GLU A 1 323 ? 153.337 21.410 65.932 1.00 26.11 991 GLU A N 1
ATOM 2423 C CA . GLU A 1 323 ? 154.465 21.323 66.843 1.00 26.77 991 GLU A CA 1
ATOM 2424 C C . GLU A 1 323 ? 155.556 22.332 66.472 1.00 28.15 991 GLU A C 1
ATOM 2425 O O . GLU A 1 323 ? 156.600 22.392 67.119 1.00 29.82 991 GLU A O 1
ATOM 2431 N N . TYR A 1 324 ? 155.311 23.118 65.427 1.00 28.85 992 TYR A N 1
ATOM 2432 C CA . TYR A 1 324 ? 156.256 24.139 64.987 1.00 30.19 992 TYR A CA 1
ATOM 2433 C C . TYR A 1 324 ? 155.573 25.464 65.310 1.00 32.48 992 TYR A C 1
ATOM 2434 O O . TYR A 1 324 ? 154.922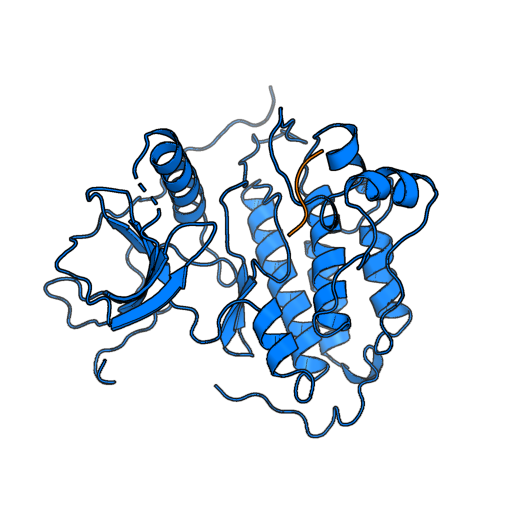 26.069 64.465 1.00 33.66 992 TYR A O 1
ATOM 2443 N N . LEU A 1 325 ? 155.726 25.903 66.552 1.00 36.02 993 LEU A N 1
ATOM 2444 C CA . LEU A 1 325 ? 155.082 27.118 67.027 1.00 39.43 993 LEU A CA 1
ATOM 2445 C C . LEU A 1 325 ? 155.876 28.409 66.927 1.00 43.06 993 LEU A C 1
ATOM 2446 O O . LEU A 1 325 ? 156.392 28.912 67.929 1.00 44.51 993 LEU A O 1
ATOM 2451 N N . ILE A 1 326 ? 155.960 28.957 65.720 1.00 46.45 994 ILE A N 1
ATOM 2452 C CA . ILE A 1 326 ? 156.663 30.217 65.515 1.00 50.31 994 ILE A CA 1
ATOM 2453 C C . ILE A 1 326 ? 155.777 31.309 66.141 1.00 53.06 994 ILE A C 1
ATOM 2454 O O . ILE A 1 326 ? 154.545 31.228 66.071 1.00 53.49 994 ILE A O 1
ATOM 2459 N N . PRO A 1 327 ? 156.387 32.333 66.770 1.00 55.01 995 PRO A N 1
ATOM 2460 C CA . PRO A 1 327 ? 155.638 33.426 67.40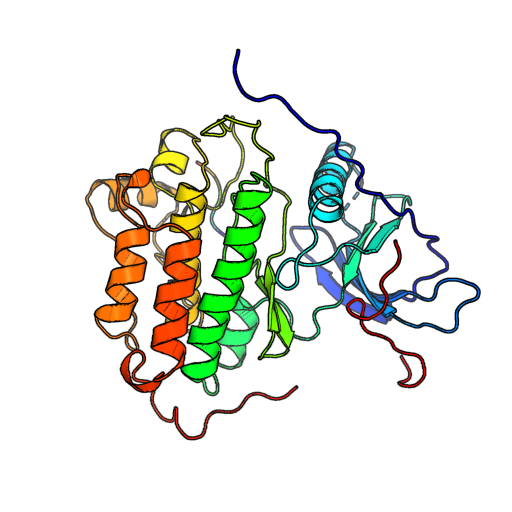8 1.00 56.92 995 PRO A CA 1
ATOM 2461 C C . PRO A 1 327 ? 154.495 34.019 66.576 1.00 58.87 995 PRO A C 1
ATOM 2462 O O . PRO A 1 327 ? 154.337 33.629 65.399 1.00 60.26 995 PRO A O 1
ATOM 2466 N N . GLU B 2 4 ? 128.082 23.305 43.647 1.00 99.19 4 GLU B N 1
ATOM 2467 C CA . GLU B 2 4 ? 127.882 23.140 45.115 1.00 99.21 4 GLU B CA 1
ATOM 2468 C C . GLU B 2 4 ? 126.978 24.240 45.654 1.00 99.48 4 GLU B C 1
ATOM 2469 O O . GLU B 2 4 ? 127.345 24.953 46.589 1.00 99.89 4 GLU B O 1
ATOM 2471 N N . ILE B 2 5 ? 125.801 24.374 45.046 1.00 99.73 5 ILE B N 1
ATOM 2472 C CA . ILE B 2 5 ? 124.800 25.368 45.442 1.00 100.01 5 ILE B CA 1
ATOM 2473 C C . ILE B 2 5 ? 125.326 26.802 45.434 1.00 100.76 5 ILE B C 1
ATOM 2474 O O . ILE B 2 5 ? 126.208 27.146 46.221 1.00 101.57 5 ILE B O 1
ATOM 2479 N N . TYR B 2 6 ? 124.781 27.640 44.554 1.00 101.12 6 TYR B N 1
ATOM 2480 C CA . TYR B 2 6 ? 125.204 29.038 44.476 1.00 101.62 6 TYR B CA 1
ATOM 2481 C C . TYR B 2 6 ? 124.092 29.964 43.990 1.00 101.76 6 TYR B C 1
ATOM 2482 O O . TYR B 2 6 ? 123.076 29.507 43.466 1.00 101.92 6 TYR B O 1
ATOM 2490 N N . GLY B 2 7 ? 124.293 31.268 44.178 1.00 101.73 7 GLY B N 1
ATOM 2491 C CA . GLY B 2 7 ? 123.322 32.258 43.738 1.00 101.66 7 GLY B CA 1
ATOM 2492 C C . GLY B 2 7 ? 122.106 32.447 44.626 1.00 101.37 7 GLY B C 1
ATOM 2493 O O . GLY B 2 7 ? 121.555 31.481 45.147 1.00 101.45 7 GLY B O 1
ATOM 2494 N N . GLU B 2 8 ? 121.680 33.698 44.787 1.00 101.21 8 GLU B N 1
ATOM 2495 C CA . GLU B 2 8 ? 120.520 34.017 45.615 1.00 100.86 8 GLU B CA 1
ATOM 2496 C C . GLU B 2 8 ? 119.726 35.190 45.046 1.00 101.13 8 GLU B C 1
ATOM 2497 O O . GLU B 2 8 ? 118.648 35.495 45.603 1.00 100.90 8 GLU B O 1
#

GO terms:
  GO:0031901 early endosome membrane (C, IDA)
  GO:0034165 positive regulation of toll-like receptor 9 signaling pathway (P, IDA)
  GO:0097708 intracellular vesicle (C, IDA)
  GO:0032587 ruffle membrane (C, IDA)
  GO:0005886 plasma membrane (C, IDA)
  GO:0043410 positive regulation of MAPK cascade (P, IDA)
  GO:0007173 epidermal growth factor receptor signaling pathway (P, IDA)
  GO:0048471 perinuclear region of cytoplasm (C, IMP)
  GO:0005515 protein binding (F, IPI)
  GO:0005768 endosome (C, IDA)
  GO:1903078 positive regulation of protein localization to plasma membrane (P, IDA)
  GO:0090037 positive regulation of protein kinase C signaling (P, IDA)
  GO:0005006 epidermal growth factor receptor activity (F, IMP)
  GO:0019900 kinase binding (F, IPI)
  GO:0004713 protein tyrosine kinase activity (F, IDA)
  GO:0005006 epidermal growth factor receptor activity (F, IDA)
  GO:0004888 transmembrane signaling receptor activity (F, IDA)
  GO:0038134 ERBB2-EGFR signaling pathway (P, IDA)
  GO:0030296 protein tyrosine kinase activator activity (F, IDA)
  GO:0043235 signaling receptor complex (C, IDA)

B-factor: mean 35.05, std 18.41, range [7.04, 107.6]

Sequence (316 aa):
GAMGEAPNQALLRILKETEFKKIKVLGSGAFGTVYKGLWIPEGEKVKIPVAIKELTSPKANKEILDEAYVMASVDNPHVCRLLGICLTSTVQLITQLMPFGCLLDYVREHKDNIGSQYLLNWCVQIAKGMNYLEDRRLVHRDLAARNVLVKTPQHVKITDFGLAKLLGAEEKEYHAEGGKVPIKWMALESILHRIYTHQSDVWSYGVTVWELMTFGSKPYDGIPASEISSILEKGERLPQPPICTIDVYMIMVKCWMIDADSRPKFRELIIEFSKMARDPQRYLVIQGDERMHLPSEDMDDVVDADEYLIPEIYGE

Solvent-accessible surface area: 15510 Å² total; per-residue (Å²): 138,81,116,51,123,87,114,80,155,46,111,85,80,108,10,103,91,119,21,22,104,75,87,118,86,86,32,85,67,114,50,25,32,44,41,49,2,9,15,42,9,130,54,87,164,24,48,0,29,0,14,0,46,60,64,133,58,116,149,19,38,134,82,5,58,69,22,0,124,9,6,26,27,13,114,36,89,25,3,4,57,29,12,1,4,2,108,41,112,15,7,1,4,0,24,5,19,12,89,64,32,22,0,22,79,4,0,98,135,49,103,105,56,0,4,1,83,34,0,0,52,1,0,10,24,2,0,95,0,3,31,38,0,24,84,119,72,1,0,0,22,15,0,0,0,58,7,0,40,0,38,35,1,94,42,1,3,1,22,51,2,42,52,10,76,81,9,21,13,114,90,107,51,55,116,20,156,54,50,150,10,6,4,16,16,11,0,16,28,1,17,77,114,101,36,6,4,31,4,4,2,0,1,7,0,0,0,0,1,12,2,0,1,23,39,6,52,124,3,24,98,67,63,65,30,100,80,1,22,53,22,1,106,170,47,104,46,4,84,84,2,131,19,11,28,119,72,0,42,86,13,1,41,98,0,4,82,94,79,17,103,60,5,16,72,1,108,82,2,26,94,73,0,44,111,8,13,186,66,20,100,153,28,0,107,18,171,47,18,148,95,40,126,2,89,113,104,88,167,114,58,38,42,37,0,32,117,25,130,84,121,82,34,109,25,86

Radius of gyration: 19.87 Å; Cα contacts (8 Å, |Δi|>4): 581; chains: 2; bounding box: 62×58×39 Å

Nearest PDB structures (foldseek):
  2gs6-assembly1_A-2  TM=1.003E+00  e=1.041E-64  Homo sapiens
  8f1z-assembly1_A  TM=9.868E-01  e=1.045E-56  Homo sapiens
  4tks-assembly1_A  TM=9.911E-01  e=1.476E-56  Homo sapiens
  8f1x-assembly1_A  TM=9.955E-01  e=9.870E-56  Homo sapiens
  2gs2-assembly1_A-2  TM=9.943E-01  e=7.839E-56  Homo sapiens

Secondary structure (DSSP, 8-state):
-------------B--GGGB---EEEEESSS-EEEEEEE--SSS--BEEEEEE----HHHHHHHHHHHHHHHT---TTBPPEEEEE-SSS-EEEEE--TT-BHHHHHHHTGGG--HHHHHHHHHHHHHHHHHHHHTTEE-S--SGGGEEEEETTEEEE---SS-EE--TT---EE---S---GGGS-HHHHHH-EE-HHHHHHHHHHHHHHHHTTSPPTTTTS-HHHHHHHHHTT--PPPPTTB-HHHHHHHHHHT-SSGGGSPPHHHHHHHHHHHHTSGGGTB--TTGGG-------TTSB--GGG----/-----

Organism: Homo sapiens (NCBI:txid9606)

Foldseek 3Di:
DDDADDDQPQDADEDDPVQWDQPAWDDDDVQATKTWIWGHPPDDGETATKIKGQFADPVRQVQVVVQSVVQSRDDDQAAWHWPHWYDDNGIITITFDQVQAFQLVNLLVPVVFDFLLLLLQVLLSVLVQLLRCVVQQKFQLADASNQKGHNWSNGIHGHDSSPMDHDTPPDAWDADDDDDGPQLQFALCCVPGVITGSLRVLLSSLNRSVCVLQSNDDFVPPDDSVCSNVCVVVPDDGDDRPQFDVLSVVLSVLSHDNDSVSRDHSVVSSVSSVVCSVPRCVGGVDPPSVPRDGDTVDPDNYDGPVVVDDD/DDDDD